Protein AF-0000000086528517 (afdb_homodimer)

InterPro domains:
  IPR001451 Hexapeptide repeat [PF00132] (130-163)
  IPR011004 Trimeric LpxA-like superfamily [SSF51161] (43-182)
  IPR018357 Hexapeptide transferase, conserved site [PS00101] (138-166)
  IPR051159 Hexapeptide-repeat containing acetyltransferases [PTHR23416] (17-184)

Secondary structure (DSSP, 8-state):
----TT-EEEETTSHHHHHHHHHHHHHHHHHHHHTT--GGGHHHHHHHHHHHHTSPPPTT-EE-S-EEES-STTEEE-SS-EE-TTEEEE-TT-EEE-TT-EE-TT-EEE-EE--SSGGGTTTEEEE--EEE-TT-EE-TT-EEETT-EEPTT-EEPTT-EE-S-B-SSEEEEETTEEEEEE---/----TT-EEEETTSHHHHHHHHHHHHHHHHHHHHTT--GGGHHHHHHHHHHHHTSPPPTT-EE-S-EEES-STTEEE-SS-EE-TTEEEE-TT-EEE-TT-EE-TT-EEE-EE--SSGGGTTTEEEE--EEE-TT-EEPTT-EEETTEEEPTT-EEPTT-EE-S-B-TTEEEEETTEEEEEE---

Foldseek 3Di:
DPPPVLKDKFFPPDPSVVVLQVQQVVLQVLLVVLQVDAPVCFVVNQVSLCVQLVHHAAPLEGEGENEAESGHVLEAEEHNEYYYYQEYEYAPSHEYAYAQEYEEEQEYEEFKAADPPPVGRRGIIMGAYEAEYHQEYEEANEYEYHPEYEEHNEYEYHNEYDDYYHYPQFYWGDVPIDTPGGRDD/DPPPVLKDKFFPPDPSVVVLQVQQVVLQVLLVVLQVDAQVCFVVNQVSLCVQLVHHAAPLEGEGENEAESGHVLEAEEHNEYYYYDEYEYAPSHEYAYAQEYEEEQEYEEFKAADPDPVGRRGIIMGAYEAEYHNEYEAANEYEYHPEYEEHNEYEYHNEYDDYYHYHQFYWGDVPIDTPGGNDD

Organism: NCBI:txid488447

Solvent-accessible surface area (backbone atoms only — not comparable to full-atom values): 17453 Å² total; per-residue (Å²): 124,83,79,60,89,63,58,45,77,38,47,58,95,37,73,64,34,51,50,48,51,52,40,26,55,53,20,40,54,50,31,54,57,44,46,73,50,56,75,87,37,53,68,59,44,43,52,51,48,13,62,43,31,69,45,86,62,46,89,58,45,45,69,35,59,42,52,43,41,52,32,27,67,40,47,45,75,40,46,40,28,39,38,34,33,51,24,36,42,34,24,82,28,25,29,40,39,26,36,48,21,39,35,32,36,46,23,35,43,38,10,58,48,53,48,84,50,78,93,43,32,78,50,31,41,38,16,17,29,29,39,38,32,39,40,20,37,38,27,40,44,16,36,39,39,41,66,20,42,40,25,40,36,12,34,38,33,58,55,12,30,38,80,56,66,39,65,56,29,25,34,29,36,21,72,69,43,39,83,74,47,76,44,70,128,123,82,81,57,89,62,58,45,78,38,46,60,95,37,72,64,36,52,50,48,52,52,38,25,48,53,21,39,54,49,32,54,57,46,46,73,50,56,81,89,36,52,69,58,44,44,52,50,49,12,61,43,32,68,42,85,62,47,89,58,43,45,68,35,60,42,52,44,41,53,33,26,67,40,46,44,75,40,47,42,27,39,40,36,34,50,24,36,41,33,23,83,27,27,30,39,38,26,38,49,21,39,37,34,36,44,24,35,41,38,11,56,50,54,48,74,43,61,94,42,32,79,52,32,42,36,17,17,32,29,38,37,31,39,41,20,38,38,27,41,44,16,36,38,39,41,66,20,40,39,23,42,54,13,33,40,32,60,56,12,27,39,82,56,66,38,64,56,30,25,35,30,36,43,50,66,42,39,83,75,46,76,64,69,129

Nearest PDB structures (foldseek):
  4dcl-assembly1_A  TM=9.601E-01  e=5.707E-15  Staphylococcus aureus
  5u2k-assembly1_A  TM=9.636E-01  e=1.277E-14  Staphylococcus aureus subsp. aureus COL
  4egg-assembly1_A  TM=9.471E-01  e=1.277E-14  Staphylococcus aureus subsp. aureus COL
  3hjj-assembly1_A  TM=9.504E-01  e=3.207E-13  Bacillus anthracis
  3jqy-assembly1_A  TM=7.741E-01  e=7.852E-08  Escherichia coli

pLDDT: mean 95.87, std 8.51, range [33.41, 98.94]

Structure (mmCIF, N/CA/C/O backbone):
data_AF-0000000086528517-model_v1
#
loop_
_entity.id
_entity.type
_entity.pdbx_description
1 polymer 'Nodulation protein L'
#
loop_
_atom_site.group_PDB
_atom_site.id
_atom_site.type_symbol
_atom_site.label_atom_id
_atom_site.label_alt_id
_atom_site.label_comp_id
_atom_site.label_asym_id
_atom_site.label_entity_id
_atom_site.label_seq_id
_atom_site.pdbx_PDB_ins_code
_atom_site.Cartn_x
_atom_site.Cartn_y
_atom_site.Cartn_z
_atom_site.occupancy
_atom_site.B_iso_or_equiv
_atom_site.auth_seq_id
_atom_site.auth_comp_id
_atom_site.auth_asym_id
_atom_site.auth_atom_id
_atom_site.pdbx_PDB_model_num
ATOM 1 N N . MET A 1 1 ? -18.953 25.812 10.695 1 34.75 1 MET A N 1
ATOM 2 C CA . MET A 1 1 ? -17.859 24.844 10.594 1 34.75 1 MET A CA 1
ATOM 3 C C . MET A 1 1 ? -17.047 24.797 11.883 1 34.75 1 MET A C 1
ATOM 5 O O . MET A 1 1 ? -16.562 25.828 12.359 1 34.75 1 MET A O 1
ATOM 9 N N . ALA A 1 2 ? -17.406 24.016 12.828 1 40.75 2 ALA A N 1
ATOM 10 C CA . ALA A 1 2 ? -16.891 24.172 14.188 1 40.75 2 ALA A CA 1
ATOM 11 C C . ALA A 1 2 ? -15.375 24.406 14.172 1 40.75 2 ALA A C 1
ATOM 13 O O . ALA A 1 2 ? -14.664 23.844 13.336 1 40.75 2 ALA A O 1
ATOM 14 N N . ASN A 1 3 ? -14.766 25.562 14.445 1 42.16 3 ASN A N 1
ATOM 15 C CA . ASN A 1 3 ? -13.391 26.047 14.57 1 42.16 3 ASN A CA 1
ATOM 16 C C . ASN A 1 3 ? -12.477 24.984 15.164 1 42.16 3 ASN A C 1
ATOM 18 O O . ASN A 1 3 ? -12.414 24.828 16.391 1 42.16 3 ASN A O 1
ATOM 22 N N . ASP A 1 4 ? -12.469 23.797 14.523 1 58.28 4 ASP A N 1
ATOM 23 C CA . ASP A 1 4 ? -11.523 22.812 15.055 1 58.28 4 ASP A CA 1
ATOM 24 C C . ASP A 1 4 ? -10.125 23.406 15.18 1 58.28 4 ASP A C 1
ATOM 26 O O . ASP A 1 4 ? -9.539 23.859 14.188 1 58.28 4 ASP A O 1
ATOM 30 N N . ASP A 1 5 ? -9.727 24.078 16.25 1 70.19 5 ASP A N 1
ATOM 31 C CA . ASP A 1 5 ? -8.492 24.766 16.625 1 70.19 5 ASP A CA 1
ATOM 32 C C . ASP A 1 5 ? -7.273 24.094 16 1 70.19 5 ASP A C 1
ATOM 34 O O . ASP A 1 5 ? -6.188 24.688 15.984 1 70.19 5 ASP A O 1
ATOM 38 N N . ARG A 1 6 ? -7.434 22.969 15.273 1 79.56 6 ARG A N 1
ATOM 39 C CA . ARG A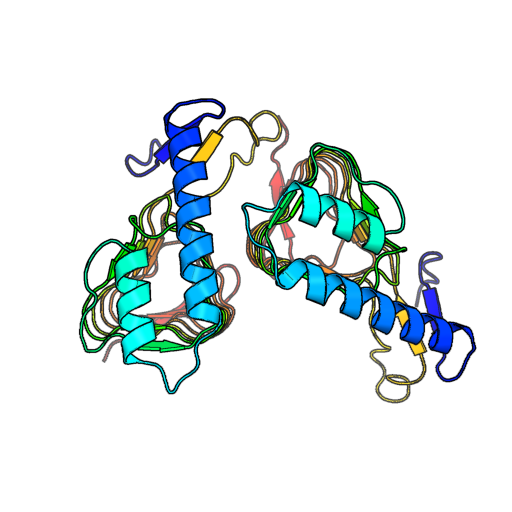 1 6 ? -6.27 22.25 14.758 1 79.56 6 ARG A CA 1
ATOM 40 C C . ARG A 1 6 ? -6.102 22.469 13.258 1 79.56 6 ARG A C 1
ATOM 42 O O . ARG A 1 6 ? -5.172 21.938 12.648 1 79.56 6 ARG A O 1
ATOM 49 N N . THR A 1 7 ? -6.855 23.344 12.734 1 90.69 7 THR A N 1
ATOM 50 C CA . THR A 1 7 ? -6.84 23.516 11.281 1 90.69 7 THR A CA 1
ATOM 51 C C . THR A 1 7 ? -5.883 24.641 10.883 1 90.69 7 THR A C 1
ATOM 53 O O . THR A 1 7 ? -5.93 25.734 11.453 1 90.69 7 THR A O 1
ATOM 56 N N . THR A 1 8 ? -5 24.328 9.992 1 93.38 8 THR A N 1
ATOM 57 C CA . THR A 1 8 ? -4.137 25.328 9.359 1 93.38 8 THR A CA 1
ATOM 58 C C . THR A 1 8 ? -4.758 25.828 8.055 1 93.38 8 THR A C 1
ATOM 60 O O . THR A 1 8 ? -5.234 25.031 7.246 1 93.38 8 THR A O 1
ATOM 63 N N . ILE A 1 9 ? -4.789 27.094 7.91 1 95.31 9 ILE A N 1
ATOM 64 C CA . ILE A 1 9 ? -5.301 27.719 6.695 1 95.31 9 ILE A CA 1
ATOM 65 C C . ILE A 1 9 ? -4.188 28.516 6.016 1 95.31 9 ILE A C 1
ATOM 67 O O . ILE A 1 9 ? -3.572 29.391 6.637 1 95.31 9 ILE A O 1
ATOM 71 N N . ILE A 1 10 ? -3.986 28.219 4.707 1 97 10 ILE A N 1
ATOM 72 C CA . ILE A 1 10 ? -2.953 28.906 3.943 1 97 10 ILE A CA 1
ATOM 73 C C . ILE A 1 10 ? -3.576 29.578 2.721 1 97 10 ILE A C 1
ATOM 75 O O . ILE A 1 10 ? -3.785 28.922 1.691 1 97 10 ILE A O 1
ATOM 79 N N . PRO A 1 11 ? -3.771 30.891 2.875 1 96.31 11 PRO A N 1
ATOM 80 C CA . PRO A 1 11 ? -4.352 31.594 1.728 1 96.31 11 PRO A CA 1
ATOM 81 C C . PRO A 1 11 ? -3.395 31.672 0.541 1 96.31 11 PRO A C 1
ATOM 83 O O . PRO A 1 11 ? -2.176 31.719 0.727 1 96.31 11 PRO A O 1
ATOM 86 N N . ARG A 1 12 ? -3.986 31.703 -0.622 1 95.06 12 ARG A N 1
ATOM 87 C CA . ARG A 1 12 ? -3.174 31.828 -1.828 1 95.06 12 ARG A CA 1
ATOM 88 C C . ARG A 1 12 ? -2.482 33.188 -1.892 1 95.06 12 ARG A C 1
ATOM 90 O O . ARG A 1 12 ? -3.004 34.156 -1.377 1 95.06 12 ARG A O 1
ATOM 97 N N . ARG A 1 13 ? -1.331 33.219 -2.523 1 95.81 13 ARG A N 1
ATOM 98 C CA . ARG A 1 13 ? -0.585 34.438 -2.797 1 95.81 13 ARG A CA 1
ATOM 99 C C . ARG A 1 13 ? -0.175 35.125 -1.5 1 95.81 13 ARG A C 1
ATOM 101 O O . ARG A 1 13 ? -0.354 36.344 -1.352 1 95.81 13 ARG A O 1
ATOM 108 N N . THR A 1 14 ? 0.209 34.438 -0.476 1 96.94 14 THR A N 1
ATOM 109 C CA . THR A 1 14 ? 0.767 34.906 0.786 1 96.94 14 THR A CA 1
ATOM 110 C C . THR A 1 14 ? 2.184 34.375 0.984 1 96.94 14 THR A C 1
ATOM 112 O O . THR A 1 14 ? 2.623 33.469 0.26 1 96.94 14 THR A O 1
ATOM 115 N N . PRO A 1 15 ? 2.879 35 1.835 1 96.88 15 PRO A N 1
ATOM 116 C CA . PRO A 1 15 ? 4.188 34.406 2.174 1 96.88 15 PRO A CA 1
ATOM 117 C C . PRO A 1 15 ? 4.098 32.969 2.646 1 96.88 15 PRO A C 1
ATOM 119 O O . PRO A 1 15 ? 4.996 32.156 2.371 1 96.88 15 PRO A O 1
ATOM 122 N N . GLU A 1 16 ? 3.057 32.625 3.322 1 95.81 16 GLU A N 1
ATOM 123 C CA . GLU A 1 16 ? 2.867 31.266 3.793 1 95.81 16 GLU A CA 1
ATOM 124 C C . GLU A 1 16 ? 2.701 30.297 2.623 1 95.81 16 GLU A C 1
ATOM 126 O O . GLU A 1 16 ? 3.219 29.172 2.656 1 95.81 16 GLU A O 1
ATOM 131 N N . SER A 1 17 ? 1.923 30.703 1.645 1 96.69 17 SER A N 1
ATOM 132 C CA . SER A 1 17 ? 1.754 29.844 0.473 1 96.69 17 SER A CA 1
ATOM 133 C C . SER A 1 17 ? 3.057 29.719 -0.309 1 96.69 17 SER A C 1
ATOM 135 O O . SER A 1 17 ? 3.34 28.656 -0.883 1 96.69 17 SER A O 1
ATOM 137 N N . ALA A 1 18 ? 3.787 30.781 -0.358 1 97.44 18 ALA A N 1
ATOM 138 C CA . ALA A 1 18 ? 5.098 30.719 -0.998 1 97.44 18 ALA A CA 1
ATOM 139 C C . ALA A 1 18 ? 6.023 29.75 -0.26 1 97.44 18 ALA A C 1
ATOM 141 O O . ALA A 1 18 ? 6.773 29 -0.887 1 97.44 18 ALA A O 1
ATOM 142 N N . ALA A 1 19 ? 5.973 29.844 1.031 1 97.19 19 ALA A N 1
ATOM 143 C CA . ALA A 1 19 ? 6.77 28.938 1.852 1 97.19 19 ALA A CA 1
ATOM 144 C C . ALA A 1 19 ? 6.355 27.484 1.62 1 97.19 19 ALA A C 1
ATOM 146 O O . ALA A 1 19 ? 7.203 26.594 1.602 1 97.19 19 ALA A O 1
ATOM 147 N N . MET A 1 20 ? 5.113 27.234 1.467 1 96.56 20 MET A N 1
ATOM 148 C CA . MET A 1 20 ? 4.594 25.906 1.174 1 96.56 20 MET A CA 1
ATOM 149 C C . MET A 1 20 ? 5.156 25.375 -0.141 1 96.56 20 MET A C 1
ATOM 151 O O . MET A 1 20 ? 5.59 24.219 -0.22 1 96.56 20 MET A O 1
ATOM 155 N N . VAL A 1 21 ? 5.145 26.172 -1.145 1 97 21 VAL A N 1
ATOM 156 C CA . VAL A 1 21 ? 5.645 25.766 -2.455 1 97 21 VAL A CA 1
ATOM 157 C C . VAL A 1 21 ? 7.133 25.453 -2.367 1 97 21 VAL A C 1
ATOM 159 O O . VAL A 1 21 ? 7.602 24.484 -2.955 1 97 21 VAL A O 1
ATOM 162 N N . ALA A 1 22 ? 7.828 26.297 -1.641 1 97.88 22 ALA A N 1
ATOM 163 C CA . ALA A 1 22 ? 9.258 26.062 -1.449 1 97.88 22 ALA A CA 1
ATOM 164 C C . ALA A 1 22 ? 9.508 24.719 -0.767 1 97.88 22 ALA A C 1
ATOM 166 O O . ALA A 1 22 ? 10.438 24 -1.126 1 97.88 22 ALA A O 1
ATOM 167 N N . GLU A 1 23 ? 8.695 24.406 0.206 1 97.62 23 GLU A N 1
ATOM 168 C CA . GLU A 1 23 ? 8.82 23.141 0.917 1 97.62 23 GLU A CA 1
ATOM 169 C C . GLU A 1 23 ? 8.508 21.953 -0 1 97.62 23 GLU A C 1
ATOM 171 O O . GLU A 1 23 ? 9.164 20.922 0.078 1 97.62 23 GLU A O 1
ATOM 176 N N . VAL A 1 24 ? 7.523 22.062 -0.871 1 97.56 24 VAL A N 1
ATOM 177 C CA . VAL A 1 24 ? 7.18 21.016 -1.832 1 97.56 24 VAL A CA 1
ATOM 178 C C . VAL A 1 24 ? 8.375 20.734 -2.748 1 97.56 24 VAL A C 1
ATOM 180 O O . VAL A 1 24 ? 8.742 19.578 -2.973 1 97.56 24 VAL A O 1
ATOM 183 N N . LYS A 1 25 ? 8.969 21.812 -3.258 1 98.06 25 LYS A N 1
ATOM 184 C CA . LYS A 1 25 ? 10.141 21.672 -4.125 1 98.06 25 LYS A CA 1
ATOM 185 C C . LYS A 1 25 ? 11.273 20.953 -3.41 1 98.06 25 LYS A C 1
ATOM 187 O O . LYS A 1 25 ? 11.883 20.047 -3.977 1 98.06 25 LYS A O 1
ATOM 192 N N . ARG A 1 26 ? 11.5 21.359 -2.199 1 98.19 26 ARG A N 1
ATOM 193 C CA . ARG A 1 26 ? 12.547 20.734 -1.393 1 98.19 26 ARG A CA 1
ATOM 194 C C . ARG A 1 26 ? 12.266 19.25 -1.185 1 98.19 26 ARG A C 1
ATOM 196 O O . ARG A 1 26 ? 13.141 18.406 -1.393 1 98.19 26 ARG A O 1
ATOM 203 N N . ALA A 1 27 ? 11.102 18.922 -0.805 1 98.38 27 ALA A N 1
ATOM 204 C CA . ALA A 1 27 ? 10.719 17.562 -0.479 1 98.38 27 ALA A CA 1
ATOM 205 C C . ALA A 1 27 ? 10.773 16.656 -1.713 1 98.38 27 ALA A C 1
ATOM 207 O O . ALA A 1 27 ? 11.266 15.531 -1.646 1 98.38 27 ALA A O 1
ATOM 208 N N . MET A 1 28 ? 10.289 17.172 -2.779 1 97.56 28 MET A N 1
ATOM 209 C CA . MET A 1 28 ? 10.258 16.359 -4 1 97.56 28 MET A CA 1
ATOM 210 C C . MET A 1 28 ? 11.672 16.078 -4.5 1 97.56 28 MET A C 1
ATOM 212 O O . MET A 1 28 ? 11.93 15.023 -5.07 1 97.56 28 MET A O 1
ATOM 216 N N . SER A 1 29 ? 12.547 17.016 -4.305 1 98.38 29 SER A N 1
ATOM 217 C CA . SER A 1 29 ? 13.945 16.797 -4.668 1 98.38 29 SER A CA 1
ATOM 218 C C . SER A 1 29 ? 14.562 15.68 -3.836 1 98.38 29 SER A C 1
ATOM 220 O O . SER A 1 29 ? 15.258 14.812 -4.367 1 98.38 29 SER A O 1
ATOM 222 N N . ILE A 1 30 ? 14.297 15.664 -2.588 1 98.56 30 ILE A N 1
ATOM 223 C CA . ILE A 1 30 ? 14.852 14.656 -1.692 1 98.56 30 ILE A CA 1
ATOM 224 C C . ILE A 1 30 ? 14.188 13.305 -1.964 1 98.56 30 ILE A C 1
ATOM 226 O O . ILE A 1 30 ? 14.859 12.273 -2.01 1 98.56 30 ILE A O 1
ATOM 230 N N . ALA A 1 31 ? 12.836 13.297 -2.17 1 98.19 31 ALA A N 1
ATOM 231 C CA . ALA A 1 31 ? 12.125 12.062 -2.473 1 98.19 31 ALA A CA 1
ATOM 232 C C . ALA A 1 31 ? 12.656 11.422 -3.754 1 98.19 31 ALA A C 1
ATOM 234 O O . ALA A 1 31 ? 12.75 10.195 -3.85 1 98.19 31 ALA A O 1
ATOM 235 N N . ALA A 1 32 ? 12.992 12.227 -4.727 1 97.31 32 ALA A N 1
ATOM 236 C CA . ALA A 1 32 ? 13.547 11.711 -5.973 1 97.31 32 ALA A CA 1
ATOM 237 C C . ALA A 1 32 ? 14.867 10.984 -5.727 1 97.31 32 ALA A C 1
ATOM 239 O O . ALA A 1 32 ? 15.148 9.969 -6.371 1 97.31 32 ALA A O 1
ATOM 240 N N . ARG A 1 33 ? 15.664 11.477 -4.863 1 97.94 33 ARG A N 1
ATOM 241 C CA . ARG A 1 33 ? 16.922 10.82 -4.504 1 97.94 33 ARG A CA 1
ATOM 242 C C . ARG A 1 33 ? 16.656 9.5 -3.779 1 97.94 33 ARG A C 1
ATOM 244 O O . ARG A 1 33 ? 17.328 8.5 -4.047 1 97.94 33 ARG A O 1
ATOM 251 N N . ILE A 1 34 ? 15.703 9.5 -2.918 1 97.56 34 ILE A N 1
ATOM 252 C CA . ILE A 1 34 ? 15.32 8.281 -2.207 1 97.56 34 ILE A CA 1
ATOM 253 C C . ILE A 1 34 ? 14.883 7.215 -3.207 1 97.56 34 ILE A C 1
ATOM 255 O O . ILE A 1 34 ? 15.273 6.047 -3.09 1 97.56 34 ILE A O 1
ATOM 259 N N . ASN A 1 35 ? 14.18 7.641 -4.188 1 95.38 35 ASN A N 1
ATOM 260 C CA . ASN A 1 35 ? 13.531 6.719 -5.113 1 95.38 35 ASN A CA 1
ATOM 261 C C . ASN A 1 35 ? 14.523 6.145 -6.117 1 95.38 35 ASN A C 1
ATOM 263 O O . ASN A 1 35 ? 14.172 5.266 -6.91 1 95.38 35 ASN A O 1
ATOM 267 N N . ARG A 1 36 ? 15.742 6.547 -6.086 1 93.31 36 ARG A N 1
ATOM 268 C CA . ARG A 1 36 ? 16.797 5.957 -6.902 1 93.31 36 ARG A CA 1
ATOM 269 C C . ARG A 1 36 ? 17.5 4.824 -6.16 1 93.31 36 ARG A C 1
ATOM 271 O O . ARG A 1 36 ? 18.297 4.098 -6.742 1 93.31 36 ARG A O 1
ATOM 278 N N . LEU A 1 37 ? 17.188 4.719 -4.898 1 92.81 37 LEU A N 1
ATOM 279 C CA . LEU A 1 37 ? 17.844 3.723 -4.051 1 92.81 37 LEU A CA 1
ATOM 280 C C . LEU A 1 37 ? 17.016 2.447 -3.977 1 92.81 37 LEU A C 1
ATOM 282 O O . LEU A 1 37 ? 15.891 2.4 -4.488 1 92.81 37 LEU A O 1
ATOM 286 N N . THR A 1 38 ? 17.672 1.366 -3.467 1 86.62 38 THR A N 1
ATOM 287 C CA . THR A 1 38 ? 17.031 0.062 -3.355 1 86.62 38 THR A CA 1
ATOM 288 C C . THR A 1 38 ? 17.047 -0.425 -1.91 1 86.62 38 THR A C 1
ATOM 290 O O . THR A 1 38 ? 17.531 0.27 -1.02 1 86.62 38 THR A O 1
ATOM 293 N N . PHE A 1 39 ? 16.438 -1.642 -1.756 1 87.06 39 PHE A N 1
ATOM 294 C CA . PHE A 1 39 ? 16.359 -2.275 -0.446 1 87.06 39 PHE A CA 1
ATOM 295 C C . PHE A 1 39 ? 17.75 -2.438 0.166 1 87.06 39 PHE A C 1
ATOM 297 O O . PHE A 1 39 ? 17.906 -2.381 1.387 1 87.06 39 PHE A O 1
ATOM 304 N N . ASP A 1 40 ? 18.797 -2.463 -0.564 1 88.69 40 ASP A N 1
ATOM 305 C CA . ASP A 1 40 ? 20.156 -2.688 -0.104 1 88.69 40 ASP A CA 1
ATOM 306 C C . ASP A 1 40 ? 20.797 -1.39 0.4 1 88.69 40 ASP A C 1
ATOM 308 O O . ASP A 1 40 ? 21.875 -1.407 0.985 1 88.69 40 ASP A O 1
ATOM 312 N N . ASP A 1 41 ? 20.109 -0.334 0.267 1 93.75 41 ASP A N 1
ATOM 313 C CA . ASP A 1 41 ? 20.641 0.977 0.619 1 93.75 41 ASP A CA 1
ATOM 314 C C . ASP A 1 41 ? 19.953 1.536 1.861 1 93.75 41 ASP A C 1
ATOM 316 O O . ASP A 1 41 ? 19.703 2.74 1.95 1 93.75 41 ASP A O 1
ATOM 320 N N . ALA A 1 42 ? 19.656 0.683 2.801 1 93.88 42 ALA A N 1
ATOM 321 C CA . ALA A 1 42 ? 18.844 1.042 3.957 1 93.88 42 ALA A CA 1
ATOM 322 C C . ALA A 1 42 ? 19.453 2.215 4.719 1 93.88 42 ALA A C 1
ATOM 324 O O . ALA A 1 42 ? 18.734 3.115 5.16 1 93.88 42 ALA A O 1
ATOM 325 N N . ALA A 1 43 ? 20.734 2.26 4.93 1 96.19 43 ALA A N 1
ATOM 326 C CA . ALA A 1 43 ? 21.391 3.33 5.68 1 96.19 43 ALA A CA 1
ATOM 327 C C . ALA A 1 43 ? 21.25 4.668 4.961 1 96.19 43 ALA A C 1
ATOM 329 O O . ALA A 1 43 ? 20.984 5.695 5.59 1 96.19 43 ALA A O 1
ATOM 330 N N . GLU A 1 44 ? 21.453 4.594 3.684 1 97.38 44 GLU A N 1
ATOM 331 C CA . GLU A 1 44 ? 21.328 5.816 2.896 1 97.38 44 GLU A CA 1
ATOM 332 C C . GLU A 1 44 ? 19.891 6.297 2.855 1 97.38 44 GLU A C 1
ATOM 334 O O . GLU A 1 44 ? 19.625 7.5 2.918 1 97.38 44 GLU A O 1
ATOM 339 N N . VAL A 1 45 ? 18.938 5.383 2.727 1 97.25 45 VAL A N 1
ATOM 340 C CA . VAL A 1 45 ? 17.531 5.73 2.771 1 97.25 45 VAL A CA 1
ATOM 341 C C . VAL A 1 45 ? 17.203 6.43 4.09 1 97.25 45 VAL A C 1
ATOM 343 O O . VAL A 1 45 ? 16.531 7.461 4.105 1 97.25 45 VAL A O 1
ATOM 346 N N . ARG A 1 46 ? 17.703 5.934 5.176 1 97.5 46 ARG A N 1
ATOM 347 C CA . ARG A 1 46 ? 17.469 6.52 6.488 1 97.5 46 ARG A CA 1
ATOM 348 C C . ARG A 1 46 ? 18.031 7.93 6.574 1 97.5 46 ARG A C 1
ATOM 350 O O . ARG A 1 46 ? 17.391 8.836 7.102 1 97.5 46 ARG A O 1
ATOM 357 N N . THR A 1 47 ? 19.234 8.094 6.043 1 97.94 47 THR A N 1
ATOM 358 C CA . THR A 1 47 ? 19.891 9.398 6.043 1 97.94 47 THR A CA 1
ATOM 359 C C . THR A 1 47 ? 19.062 10.422 5.258 1 97.94 47 THR A C 1
ATOM 361 O O . THR A 1 47 ? 18.797 11.523 5.746 1 97.94 47 THR A O 1
ATOM 364 N N . LEU A 1 48 ? 18.641 10.031 4.102 1 98.38 48 LEU A N 1
ATOM 365 C CA . LEU A 1 48 ? 17.875 10.938 3.248 1 98.38 48 LEU A CA 1
ATOM 366 C C . LEU A 1 48 ? 16.5 11.234 3.855 1 98.38 48 LEU A C 1
ATOM 368 O O . LEU A 1 48 ? 16 12.352 3.742 1 98.38 48 LEU A O 1
ATOM 372 N N . PHE A 1 49 ? 15.922 10.25 4.43 1 98.56 49 PHE A N 1
ATOM 373 C CA . PHE A 1 49 ? 14.641 10.492 5.074 1 98.56 49 PHE A CA 1
ATOM 374 C C . PHE A 1 49 ? 14.789 11.461 6.238 1 98.56 49 PHE A C 1
ATOM 376 O O . PHE A 1 49 ? 13.922 12.305 6.473 1 98.56 49 PHE A O 1
ATOM 383 N N . GLY A 1 50 ? 15.836 11.312 7.023 1 98.5 50 GLY A N 1
ATOM 384 C CA . GLY A 1 50 ? 16.156 12.305 8.047 1 98.5 50 GLY A CA 1
ATOM 385 C C . GLY A 1 50 ? 16.281 13.711 7.496 1 98.5 50 GLY A C 1
ATOM 386 O O . GLY A 1 50 ? 15.797 14.664 8.102 1 98.5 50 GLY A O 1
ATOM 387 N N . GLU A 1 51 ? 17.016 13.828 6.391 1 98.44 51 GLU A N 1
ATOM 388 C CA . GLU A 1 51 ? 17.094 15.117 5.715 1 98.44 51 GLU A CA 1
ATOM 389 C C . GLU A 1 51 ? 15.711 15.633 5.34 1 98.44 51 GLU A C 1
ATOM 391 O O . GLU A 1 51 ? 15.422 16.828 5.5 1 98.44 51 GLU A O 1
ATOM 396 N N . LEU A 1 52 ? 14.859 14.75 4.891 1 98.56 52 LEU A N 1
ATOM 397 C CA . LEU A 1 52 ? 13.508 15.109 4.469 1 98.56 52 LEU A CA 1
ATOM 398 C C . LEU A 1 52 ? 12.711 15.695 5.629 1 98.56 52 LEU A C 1
ATOM 400 O O . LEU A 1 52 ? 12.062 16.734 5.48 1 98.56 52 LEU A O 1
ATOM 404 N N . ILE A 1 53 ? 12.859 15.055 6.785 1 98.12 53 ILE A N 1
ATOM 405 C CA . ILE A 1 53 ? 11.992 15.492 7.875 1 98.12 53 ILE A CA 1
ATOM 406 C C . ILE A 1 53 ? 12.734 16.5 8.742 1 98.12 53 ILE A C 1
ATOM 408 O O . ILE A 1 53 ? 12.18 17.031 9.711 1 98.12 53 ILE A O 1
ATOM 412 N N . GLY A 1 54 ? 14.023 16.75 8.5 1 97.25 54 GLY A N 1
ATOM 413 C CA . GLY A 1 54 ? 14.781 17.797 9.141 1 97.25 54 GLY A CA 1
ATOM 414 C C . GLY A 1 54 ? 15.406 17.359 10.461 1 97.25 54 GLY A C 1
ATOM 415 O O . GLY A 1 54 ? 15.789 18.203 11.281 1 97.25 54 GLY A O 1
ATOM 416 N N . MET A 1 55 ? 15.406 16.094 10.734 1 96.12 55 MET A N 1
ATOM 417 C CA . MET A 1 55 ? 16.031 15.555 11.938 1 96.12 55 MET A CA 1
ATOM 418 C C . MET A 1 55 ? 16.422 14.094 11.727 1 96.12 55 MET A C 1
ATOM 420 O O . MET A 1 55 ? 15.852 13.406 10.891 1 96.12 55 MET A O 1
ATOM 424 N N . PRO A 1 56 ? 17.375 13.625 12.539 1 94 56 PRO A N 1
ATOM 425 C CA . PRO A 1 56 ? 17.734 12.211 12.422 1 94 56 PRO A CA 1
ATOM 426 C C . PRO A 1 56 ? 16.578 11.273 12.781 1 94 56 PRO A C 1
ATOM 428 O O . PRO A 1 56 ? 15.766 11.602 13.656 1 94 56 PRO A O 1
ATOM 431 N N . VAL A 1 57 ? 16.547 10.172 12.07 1 95.19 57 VAL A N 1
ATOM 432 C CA . VAL A 1 57 ? 15.531 9.164 12.359 1 95.19 57 VAL A CA 1
ATOM 433 C C . VAL A 1 57 ? 16.172 8.016 13.141 1 95.19 57 VAL A C 1
ATOM 435 O O . VAL A 1 57 ? 17.375 7.816 13.094 1 95.19 57 VAL A O 1
ATOM 438 N N . ASP A 1 58 ? 15.336 7.328 13.883 1 95.75 58 ASP A N 1
ATOM 439 C CA . ASP A 1 58 ? 15.742 6.195 14.703 1 95.75 58 ASP A CA 1
ATOM 440 C C . ASP A 1 58 ? 16.453 5.133 13.867 1 95.75 58 ASP A C 1
ATOM 442 O O . ASP A 1 58 ? 16.125 4.938 12.695 1 95.75 58 ASP A O 1
ATOM 446 N N . ASP A 1 59 ? 17.391 4.344 14.484 1 95.62 59 ASP A N 1
ATOM 447 C CA . ASP A 1 59 ? 18.141 3.305 13.789 1 95.62 59 ASP A CA 1
ATOM 448 C C . ASP A 1 59 ? 17.234 2.17 13.336 1 95.62 59 ASP A C 1
ATOM 450 O O . ASP A 1 59 ? 17.547 1.457 12.383 1 95.62 59 ASP A O 1
ATOM 454 N N . GLY A 1 60 ? 16.109 2.051 14.086 1 96.25 60 GLY A N 1
ATOM 455 C CA . GLY A 1 60 ? 15.172 0.996 13.742 1 96.25 60 GLY A CA 1
ATOM 456 C C . GLY A 1 60 ? 14.211 1.39 12.641 1 96.25 60 GLY A C 1
ATOM 457 O O . GLY A 1 60 ? 13.383 0.583 12.211 1 96.25 60 GLY A O 1
ATOM 458 N N . PHE A 1 61 ? 14.32 2.586 12.094 1 97.56 61 PHE A N 1
ATOM 459 C CA . PHE A 1 61 ? 13.484 3.057 10.992 1 97.56 61 PHE A CA 1
ATOM 460 C C . PHE A 1 61 ? 13.836 2.338 9.695 1 97.56 61 PHE A C 1
ATOM 462 O O . PHE A 1 61 ? 15.008 2.152 9.383 1 97.56 61 PHE A O 1
ATOM 469 N N . ALA A 1 62 ? 12.766 1.962 8.977 1 96.5 62 ALA A N 1
ATOM 470 C CA . ALA A 1 62 ? 12.961 1.359 7.656 1 96.5 62 ALA A CA 1
ATOM 471 C C . ALA A 1 62 ? 11.914 1.856 6.664 1 96.5 62 ALA A C 1
ATOM 473 O O . ALA A 1 62 ? 10.742 2.008 7.016 1 96.5 62 ALA A O 1
ATOM 474 N N . LEU A 1 63 ? 12.352 2.166 5.473 1 96.94 63 LEU A N 1
ATOM 475 C CA . LEU A 1 63 ? 11.516 2.549 4.344 1 96.94 63 LEU A CA 1
ATOM 476 C C . LEU A 1 63 ? 11.945 1.814 3.076 1 96.94 63 LEU A C 1
ATOM 478 O O . LEU A 1 63 ? 13.133 1.761 2.758 1 96.94 63 LEU A O 1
ATOM 482 N N . ILE A 1 64 ? 10.977 1.219 2.436 1 94.88 64 ILE A N 1
ATOM 483 C CA . ILE A 1 64 ? 11.242 0.637 1.125 1 94.88 64 ILE A CA 1
ATOM 484 C C . ILE A 1 64 ? 10.734 1.576 0.032 1 94.88 64 ILE A C 1
ATOM 486 O O . ILE A 1 64 ? 9.531 1.801 -0.093 1 94.88 64 ILE A O 1
ATOM 490 N N . PRO A 1 65 ? 11.672 2.074 -0.699 1 94.38 65 PRO A N 1
ATOM 491 C CA . PRO A 1 65 ? 11.227 2.936 -1.796 1 94.38 65 PRO A CA 1
ATOM 492 C C . PRO A 1 65 ? 10.406 2.184 -2.844 1 94.38 65 PRO A C 1
ATOM 494 O O . PRO A 1 65 ? 10.492 0.957 -2.936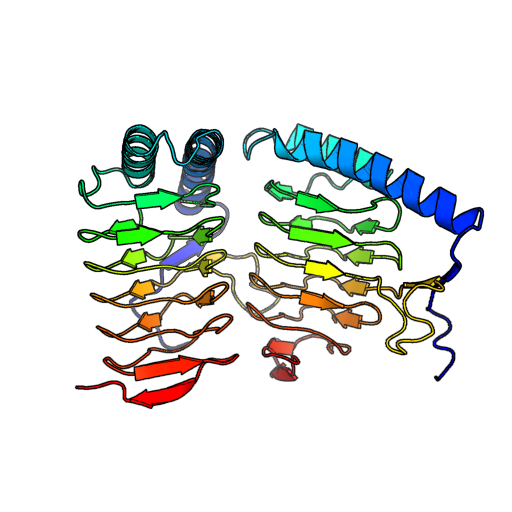 1 94.38 65 PRO A O 1
ATOM 497 N N . PRO A 1 66 ? 9.578 2.914 -3.748 1 94.88 66 PRO A N 1
ATOM 498 C CA . PRO A 1 66 ? 9.516 4.375 -3.838 1 94.88 66 PRO A CA 1
ATOM 499 C C . PRO A 1 66 ? 8.648 4.996 -2.746 1 94.88 66 PRO A C 1
ATOM 501 O O . PRO A 1 66 ? 7.91 4.285 -2.061 1 94.88 66 PRO A O 1
ATOM 504 N N . PHE A 1 67 ? 8.883 6.332 -2.461 1 97.69 67 PHE A N 1
ATOM 505 C CA . PHE A 1 67 ? 8.188 7.148 -1.47 1 97.69 67 PHE A CA 1
ATOM 506 C C . PHE A 1 67 ? 7.867 8.523 -2.033 1 97.69 67 PHE A C 1
ATOM 508 O O . PHE A 1 67 ? 8.695 9.141 -2.711 1 97.69 67 PHE A O 1
ATOM 515 N N . HIS A 1 68 ? 6.59 9 -1.731 1 98.38 68 HIS A N 1
ATOM 516 C CA . HIS A 1 68 ? 6.145 10.281 -2.256 1 98.38 68 HIS A CA 1
ATOM 517 C C . HIS A 1 68 ? 5.762 11.234 -1.127 1 98.38 68 HIS A C 1
ATOM 519 O O . HIS A 1 68 ? 5.102 10.836 -0.166 1 98.38 68 HIS A O 1
ATOM 525 N N . ALA A 1 69 ? 6.207 12.477 -1.303 1 97.81 69 ALA A N 1
ATOM 526 C CA . ALA A 1 69 ? 5.938 13.477 -0.278 1 97.81 69 ALA A CA 1
ATOM 527 C C . ALA A 1 69 ? 5.906 14.883 -0.88 1 97.81 69 ALA A C 1
ATOM 529 O O . ALA A 1 69 ? 6.617 15.164 -1.849 1 97.81 69 ALA A O 1
ATOM 530 N N . THR A 1 70 ? 5.09 15.773 -0.313 1 95.12 70 THR A N 1
ATOM 531 C CA . THR A 1 70 ? 5.094 17.188 -0.671 1 95.12 70 THR A CA 1
ATOM 532 C C . THR A 1 70 ? 5.625 18.031 0.48 1 95.12 70 THR A C 1
ATOM 534 O O . THR A 1 70 ? 5.484 19.25 0.474 1 95.12 70 THR A O 1
ATOM 537 N N . GLY A 1 71 ? 6.16 17.516 1.434 1 96.5 71 GLY A N 1
ATOM 538 C CA . GLY A 1 71 ? 6.785 18.094 2.615 1 96.5 71 GLY A CA 1
ATOM 539 C C . GLY A 1 71 ? 7.605 17.078 3.4 1 96.5 71 GLY A C 1
ATOM 540 O O . GLY A 1 71 ? 7.895 15.992 2.904 1 96.5 71 GLY A O 1
ATOM 541 N N . GLY A 1 72 ? 7.988 17.469 4.578 1 97.44 72 GLY A N 1
ATOM 542 C CA . GLY A 1 72 ? 8.75 16.594 5.461 1 97.44 72 GLY A CA 1
ATOM 543 C C . GLY A 1 72 ? 8.891 17.156 6.867 1 97.44 72 GLY A C 1
ATOM 544 O O . GLY A 1 72 ? 8.766 16.406 7.844 1 97.44 72 GLY A O 1
ATOM 545 N N . THR A 1 73 ? 9.023 18.359 6.953 1 96.44 73 THR A N 1
ATOM 546 C CA . THR A 1 73 ? 9.352 18.984 8.234 1 96.44 73 THR A CA 1
ATOM 547 C C . THR A 1 73 ? 8.148 18.938 9.172 1 96.44 73 THR A C 1
ATOM 549 O O . THR A 1 73 ? 8.289 19.156 10.375 1 96.44 73 THR A O 1
ATOM 552 N N . GLY A 1 74 ? 6.992 18.625 8.656 1 96.5 74 GLY A N 1
ATOM 553 C CA . GLY A 1 74 ? 5.805 18.469 9.484 1 96.5 74 GLY A CA 1
ATOM 554 C C . GLY A 1 74 ? 5.68 17.078 10.086 1 96.5 74 GLY A C 1
ATOM 555 O O . GLY A 1 74 ? 4.773 16.828 10.883 1 96.5 74 GLY A O 1
ATOM 556 N N . MET A 1 75 ? 6.555 16.219 9.789 1 98 75 MET A N 1
ATOM 557 C CA . MET A 1 75 ? 6.492 14.836 10.258 1 98 75 MET A CA 1
ATOM 558 C C . MET A 1 75 ? 7.281 14.656 11.555 1 98 75 MET A C 1
ATOM 560 O O . MET A 1 75 ? 8.367 15.219 11.703 1 98 75 MET A O 1
ATOM 564 N N . LYS A 1 76 ? 6.723 13.961 12.445 1 97.81 76 LYS A N 1
ATOM 565 C CA . LYS A 1 76 ? 7.379 13.461 13.656 1 97.81 76 LYS A CA 1
ATOM 566 C C . LYS A 1 76 ? 7.27 11.945 13.758 1 97.81 76 LYS A C 1
ATOM 568 O O . LYS A 1 76 ? 6.164 11.398 13.789 1 97.81 76 LYS A O 1
ATOM 573 N N . LEU A 1 77 ? 8.383 11.297 13.875 1 98 77 LEU A N 1
ATOM 574 C CA . LEU A 1 77 ? 8.406 9.836 13.875 1 98 77 LEU A CA 1
ATOM 575 C C . LEU A 1 77 ? 8.922 9.305 15.203 1 98 77 LEU A C 1
ATOM 577 O O . LEU A 1 77 ? 9.898 9.828 15.75 1 98 77 LEU A O 1
ATOM 581 N N . GLY A 1 78 ? 8.273 8.266 15.672 1 98.06 78 GLY A N 1
ATOM 582 C CA . GLY A 1 78 ? 8.781 7.52 16.812 1 98.06 78 GLY A CA 1
ATOM 583 C C . GLY A 1 78 ? 9.867 6.523 16.438 1 98.06 78 GLY A C 1
ATOM 584 O O . GLY A 1 78 ? 10.5 6.652 15.391 1 98.06 78 GLY A O 1
ATOM 585 N N . ARG A 1 79 ? 10.109 5.562 17.328 1 98.12 79 ARG A N 1
ATOM 586 C CA . ARG A 1 79 ? 11.141 4.543 17.156 1 98.12 79 ARG A CA 1
ATOM 587 C C . ARG A 1 79 ? 10.586 3.328 16.422 1 98.12 79 ARG A C 1
ATOM 589 O O . ARG A 1 79 ? 9.414 2.982 16.578 1 98.12 79 ARG A O 1
ATOM 596 N N . ASN A 1 80 ? 11.406 2.676 15.594 1 97.75 80 ASN A N 1
ATOM 597 C CA . ASN A 1 80 ? 11.117 1.391 14.969 1 97.75 80 ASN A CA 1
ATOM 598 C C . ASN A 1 80 ? 9.891 1.47 14.07 1 97.75 80 ASN A C 1
ATOM 600 O O . ASN A 1 80 ? 9.008 0.608 14.133 1 97.75 80 ASN A O 1
ATOM 604 N N . VAL A 1 81 ? 9.805 2.486 13.273 1 98.38 81 VAL A N 1
ATOM 605 C CA . VAL A 1 81 ? 8.727 2.676 12.305 1 98.38 81 VAL A CA 1
ATOM 606 C C . VAL A 1 81 ? 9.109 2.023 10.977 1 98.38 81 VAL A C 1
ATOM 608 O O . VAL A 1 81 ? 10.25 2.152 10.516 1 98.38 81 VAL A O 1
ATOM 611 N N . PHE A 1 82 ? 8.148 1.292 10.438 1 97.56 82 PHE A N 1
ATOM 612 C CA . PHE A 1 82 ? 8.344 0.679 9.133 1 97.56 82 PHE A CA 1
ATOM 613 C C . PHE A 1 82 ? 7.359 1.248 8.117 1 97.56 82 PHE A C 1
ATOM 615 O O . PHE A 1 82 ? 6.156 1.296 8.367 1 97.56 82 PHE A O 1
ATOM 622 N N . ILE A 1 83 ? 7.875 1.702 6.93 1 98.06 83 ILE A N 1
ATOM 623 C CA . ILE A 1 83 ? 7.074 2.188 5.809 1 98.06 83 ILE A CA 1
ATOM 624 C C . ILE A 1 83 ? 7.379 1.361 4.562 1 98.06 83 ILE A C 1
ATOM 626 O O . ILE A 1 83 ? 8.508 1.356 4.074 1 98.06 83 ILE A O 1
ATOM 630 N N . ASN A 1 84 ? 6.332 0.698 4.062 1 97.38 84 ASN A N 1
ATOM 631 C CA . ASN A 1 84 ? 6.488 -0.149 2.887 1 97.38 84 ASN A CA 1
ATOM 632 C C . ASN A 1 84 ? 6.445 0.667 1.598 1 97.38 84 ASN A C 1
ATOM 634 O O . ASN A 1 84 ? 6.473 1.898 1.638 1 97.38 84 ASN A O 1
ATOM 638 N N . GLN A 1 85 ? 6.422 0.077 0.472 1 95.94 85 GLN A N 1
ATOM 639 C CA . GLN A 1 85 ? 6.668 0.67 -0.838 1 95.94 85 GLN A CA 1
ATOM 640 C C . GLN A 1 85 ? 5.5 1.556 -1.269 1 95.94 85 GLN A C 1
ATOM 642 O O . GLN A 1 85 ? 4.344 1.266 -0.953 1 95.94 85 GLN A O 1
ATOM 647 N N . ASN A 1 86 ? 5.84 2.564 -2.023 1 97.38 86 ASN A N 1
ATOM 648 C CA . ASN A 1 86 ? 4.91 3.375 -2.807 1 97.38 86 ASN A CA 1
ATOM 649 C C . ASN A 1 86 ? 3.895 4.082 -1.917 1 97.38 86 ASN A C 1
ATOM 651 O O . ASN A 1 86 ? 2.717 4.18 -2.27 1 97.38 86 ASN A O 1
ATOM 655 N N . CYS A 1 87 ? 4.328 4.535 -0.786 1 98.5 87 CYS A N 1
ATOM 656 C CA . CYS A 1 87 ? 3.471 5.316 0.102 1 98.5 87 CYS A CA 1
ATOM 657 C C . CYS A 1 87 ? 3.543 6.801 -0.234 1 98.5 87 CYS A C 1
ATOM 659 O O . CYS A 1 87 ? 4.527 7.262 -0.812 1 98.5 87 CYS A O 1
ATOM 661 N N . THR A 1 88 ? 2.467 7.512 0.095 1 98.75 88 THR A N 1
ATOM 662 C CA . THR A 1 88 ? 2.344 8.953 -0.118 1 98.75 88 THR A CA 1
ATOM 663 C C . THR A 1 88 ? 2.01 9.664 1.189 1 98.75 88 THR A C 1
ATOM 665 O O . THR A 1 88 ? 0.958 9.422 1.785 1 98.75 88 THR A O 1
ATOM 668 N N . PHE A 1 89 ? 2.908 10.586 1.602 1 98.75 89 PHE A N 1
ATOM 669 C CA . PHE A 1 89 ? 2.695 11.352 2.824 1 98.75 89 PHE A CA 1
ATOM 670 C C . PHE A 1 89 ? 2.654 12.852 2.529 1 98.75 89 PHE A C 1
ATOM 672 O O . PHE A 1 89 ? 3.646 13.422 2.08 1 98.75 89 PHE A O 1
ATOM 679 N N . TYR A 1 90 ? 1.502 13.492 2.693 1 98.31 90 TYR A N 1
ATOM 680 C CA . TYR A 1 90 ? 1.345 14.938 2.68 1 98.31 90 TYR A CA 1
ATOM 681 C C . TYR A 1 90 ? 1.165 15.484 4.094 1 98.31 90 TYR A C 1
ATOM 683 O O . TYR A 1 90 ? 0.089 15.352 4.684 1 98.31 90 TYR A O 1
ATOM 691 N N . ASP A 1 91 ? 2.188 16.234 4.645 1 98.19 91 ASP A N 1
ATOM 692 C CA . ASP A 1 91 ? 2.27 16.469 6.082 1 98.19 91 ASP A CA 1
ATOM 693 C C . ASP A 1 91 ? 2.033 17.938 6.414 1 98.19 91 ASP A C 1
ATOM 695 O O . ASP A 1 91 ? 2.418 18.422 7.484 1 98.19 91 ASP A O 1
ATOM 699 N N . LEU A 1 92 ? 1.379 18.656 5.516 1 97.25 92 LEU A N 1
ATOM 700 C CA . LEU A 1 92 ? 1.203 20.094 5.703 1 97.25 92 LEU A CA 1
ATOM 701 C C . LEU A 1 92 ? 0.518 20.375 7.035 1 97.25 92 LEU A C 1
ATOM 703 O O . LEU A 1 92 ? 0.865 21.344 7.715 1 97.25 92 LEU A O 1
ATOM 707 N N . GLY A 1 93 ? -0.453 19.594 7.406 1 97.31 93 GLY A N 1
ATOM 708 C CA . GLY A 1 93 ? -1.2 19.797 8.641 1 97.31 93 GLY A CA 1
ATOM 709 C C . GLY A 1 93 ? -0.508 19.234 9.859 1 97.31 93 GLY A C 1
ATOM 710 O O . GLY A 1 93 ? -0.985 19.406 10.984 1 97.31 93 GLY A O 1
ATOM 711 N N . GLY A 1 94 ? 0.566 18.562 9.672 1 98 94 GLY A N 1
ATOM 712 C CA . GLY A 1 94 ? 1.226 17.797 10.719 1 98 94 GLY A CA 1
ATOM 713 C C . GLY A 1 94 ? 0.939 16.312 10.648 1 98 94 GLY A C 1
ATOM 714 O O . GLY A 1 94 ? -0.201 15.906 10.422 1 98 94 GLY A O 1
ATOM 715 N N . LEU A 1 95 ? 1.977 15.555 10.812 1 98.56 95 LEU A N 1
ATOM 716 C CA . LEU A 1 95 ? 1.868 14.094 10.789 1 98.56 95 LEU A CA 1
ATOM 717 C C . LEU A 1 95 ? 2.727 13.469 11.875 1 98.56 95 LEU A C 1
ATOM 719 O O . LEU A 1 95 ? 3.957 13.508 11.805 1 98.56 95 LEU A O 1
ATOM 723 N N . GLU A 1 96 ? 2.074 12.93 12.859 1 98.81 96 GLU A N 1
ATOM 724 C CA . GLU A 1 96 ? 2.779 12.25 13.945 1 98.81 96 GLU A CA 1
ATOM 725 C C . GLU A 1 96 ? 2.598 10.742 13.867 1 98.81 96 GLU A C 1
ATOM 727 O O . GLU A 1 96 ? 1.468 10.25 13.812 1 98.81 96 GLU A O 1
ATOM 732 N N . ILE A 1 97 ? 3.684 10.031 13.82 1 98.88 97 ILE A N 1
ATOM 733 C CA . ILE A 1 97 ? 3.688 8.57 13.773 1 98.88 97 ILE A CA 1
ATOM 734 C C . ILE A 1 97 ? 4.422 8.016 14.984 1 98.88 97 ILE A C 1
ATOM 736 O O . ILE A 1 97 ? 5.609 8.281 15.18 1 98.88 97 ILE A O 1
ATOM 740 N N . GLY A 1 98 ? 3.758 7.203 15.766 1 98.75 98 GLY A N 1
ATOM 741 C CA . GLY A 1 98 ? 4.285 6.707 17.031 1 98.75 98 GLY A CA 1
ATOM 742 C C . GLY A 1 98 ? 5.234 5.535 16.859 1 98.75 98 GLY A C 1
ATOM 743 O O . GLY A 1 98 ? 5.496 5.098 15.734 1 98.75 98 GLY A O 1
ATOM 744 N N . ASP A 1 99 ? 5.742 5.016 18.062 1 98.69 99 ASP A N 1
ATOM 745 C CA . ASP A 1 99 ? 6.695 3.908 18.078 1 98.69 99 ASP A CA 1
ATOM 746 C C . ASP A 1 99 ? 6.062 2.629 17.531 1 98.69 99 ASP A C 1
ATOM 748 O O . ASP A 1 99 ? 4.887 2.357 17.781 1 98.69 99 ASP A O 1
ATOM 752 N N . ASP A 1 100 ? 6.801 1.889 16.719 1 98.19 100 ASP A N 1
ATOM 753 C CA . ASP A 1 100 ? 6.496 0.512 16.344 1 98.19 100 ASP A CA 1
ATOM 754 C C . ASP A 1 100 ? 5.348 0.462 15.336 1 98.19 100 ASP A C 1
ATOM 756 O O . ASP A 1 100 ? 4.703 -0.575 15.18 1 98.19 100 ASP A O 1
ATOM 760 N N . VAL A 1 101 ? 5.066 1.587 14.75 1 98.69 101 VAL A N 1
ATOM 761 C CA . VAL A 1 101 ? 4.027 1.616 13.727 1 98.69 101 VAL A CA 1
ATOM 762 C C . VAL A 1 101 ? 4.523 0.91 12.469 1 98.69 101 VAL A C 1
ATOM 764 O O . VAL A 1 101 ? 5.68 1.064 12.078 1 98.69 101 VAL A O 1
ATOM 767 N N . MET A 1 102 ? 3.656 0.086 11.891 1 98.62 102 MET A N 1
ATOM 768 C CA . MET A 1 102 ? 3.891 -0.57 10.602 1 98.62 102 MET A CA 1
ATOM 769 C C . MET A 1 102 ? 2.914 -0.066 9.547 1 98.62 102 MET A C 1
ATOM 771 O O . MET A 1 102 ? 1.699 -0.121 9.742 1 98.62 102 MET A O 1
ATOM 775 N N . ILE A 1 103 ? 3.459 0.381 8.406 1 98.81 103 ILE A N 1
ATOM 776 C CA . ILE A 1 103 ? 2.648 0.908 7.316 1 98.81 103 ILE A CA 1
ATOM 777 C C . ILE A 1 103 ? 2.867 0.07 6.059 1 98.81 103 ILE A C 1
ATOM 779 O O . ILE A 1 103 ? 3.977 0.019 5.523 1 98.81 103 ILE A O 1
ATOM 783 N N . GLY A 1 104 ? 1.801 -0.573 5.602 1 98.44 104 GLY A N 1
ATOM 784 C CA . GLY A 1 104 ? 1.862 -1.417 4.418 1 98.44 104 GLY A CA 1
ATOM 785 C C . GLY A 1 104 ? 2.08 -0.634 3.139 1 98.44 104 GLY A C 1
ATOM 786 O O . GLY A 1 104 ? 2.244 0.587 3.172 1 98.44 104 GLY A O 1
ATOM 787 N N . PRO A 1 105 ? 2.109 -1.36 2.016 1 98.44 105 PRO A N 1
ATOM 788 C CA . PRO A 1 105 ? 2.389 -0.694 0.74 1 98.44 105 PRO A CA 1
ATOM 789 C C . PRO A 1 105 ? 1.213 0.148 0.246 1 98.44 105 PRO A C 1
ATOM 791 O O . PRO A 1 105 ? 0.059 -0.155 0.558 1 98.44 105 PRO A O 1
ATOM 794 N N . ASN A 1 106 ? 1.502 1.186 -0.562 1 98.69 106 ASN A N 1
ATOM 795 C CA . ASN A 1 106 ? 0.533 1.991 -1.297 1 98.69 106 ASN A CA 1
ATOM 796 C C . ASN A 1 106 ? -0.38 2.768 -0.353 1 98.69 106 ASN A C 1
ATOM 798 O O . ASN A 1 106 ? -1.506 3.113 -0.716 1 98.69 106 ASN A O 1
ATOM 802 N N . VAL A 1 107 ? 0.061 3.037 0.873 1 98.88 107 VAL A N 1
ATOM 803 C CA . VAL A 1 107 ? -0.734 3.773 1.851 1 98.88 107 VAL A CA 1
ATOM 804 C C . VAL A 1 107 ? -0.603 5.273 1.599 1 98.88 107 VAL A C 1
ATOM 806 O O . VAL A 1 107 ? 0.472 5.758 1.237 1 98.88 107 VAL A O 1
ATOM 809 N N . SER A 1 108 ? -1.705 5.973 1.798 1 98.94 108 SER A N 1
ATOM 810 C CA . SER A 1 108 ? -1.729 7.43 1.677 1 98.94 108 SER A CA 1
ATOM 811 C C . SER A 1 108 ? -2.123 8.086 2.994 1 98.94 108 SER A C 1
ATOM 813 O O . SER A 1 108 ? -3.193 7.809 3.539 1 98.94 108 SER A O 1
ATOM 815 N N . LEU A 1 109 ? -1.273 8.953 3.568 1 98.94 109 LEU A N 1
ATOM 816 C CA . LEU A 1 109 ? -1.564 9.844 4.688 1 98.94 109 LEU A CA 1
ATOM 817 C C . LEU A 1 109 ? -1.618 11.297 4.227 1 98.94 109 LEU A C 1
ATOM 819 O O . LEU A 1 109 ? -0.579 11.906 3.979 1 98.94 109 LEU A O 1
ATOM 823 N N . ILE A 1 110 ? -2.83 11.852 4.086 1 98.75 110 ILE A N 1
ATOM 824 C CA . ILE A 1 110 ? -3.027 13.141 3.43 1 98.75 110 ILE A CA 1
ATOM 825 C C . ILE A 1 110 ? -3.646 14.133 4.414 1 98.75 110 ILE A C 1
ATOM 827 O O . ILE A 1 110 ? -4.836 14.047 4.727 1 98.75 110 ILE A O 1
ATOM 831 N N . THR A 1 111 ? -2.896 15.141 4.816 1 98.5 111 THR A N 1
ATOM 832 C CA . THR A 1 111 ? -3.359 16.047 5.859 1 98.5 111 THR A CA 1
ATOM 833 C C . THR A 1 111 ? -4.047 17.266 5.246 1 98.5 111 THR A C 1
ATOM 835 O O . THR A 1 111 ? -4.719 18.031 5.949 1 98.5 111 THR A O 1
ATOM 838 N N . SER A 1 112 ? -3.881 17.469 3.953 1 97.44 112 SER A N 1
ATOM 839 C CA . SER A 1 112 ? -4.297 18.734 3.361 1 97.44 112 SER A CA 1
ATOM 840 C C . SER A 1 112 ? -5.426 18.531 2.359 1 97.44 112 SER A C 1
ATOM 842 O O . SER A 1 112 ? -5.605 17.438 1.831 1 97.44 112 SER A O 1
ATOM 844 N N . GLY A 1 113 ? -6.164 19.578 2.148 1 96.44 113 GLY A N 1
ATOM 845 C CA . GLY A 1 113 ? -7.246 19.656 1.178 1 96.44 113 GLY A CA 1
ATOM 846 C C . GLY A 1 113 ? -7.629 21.078 0.81 1 96.44 113 GLY A C 1
ATOM 847 O O . GLY A 1 113 ? -6.844 22 1.001 1 96.44 113 GLY A O 1
ATOM 848 N N . HIS A 1 114 ? -8.766 21.125 0.135 1 96.94 114 HIS A N 1
ATOM 849 C CA . HIS A 1 114 ? -9.305 22.406 -0.304 1 96.94 114 HIS A CA 1
ATOM 850 C C . HIS A 1 114 ? -10.758 22.562 0.138 1 96.94 114 HIS A C 1
ATOM 852 O O . HIS A 1 114 ? -11.438 21.578 0.436 1 96.94 114 HIS A O 1
ATOM 858 N N . PRO A 1 115 ? -11.125 23.859 0.135 1 94.81 115 PRO A N 1
ATOM 859 C CA . PRO A 1 115 ? -12.562 24.062 0.368 1 94.81 115 PRO A CA 1
ATOM 860 C C . PRO A 1 115 ? -13.43 23.281 -0.617 1 94.81 115 PRO A C 1
ATOM 862 O O . PRO A 1 115 ? -13.094 23.188 -1.799 1 94.81 115 PRO A O 1
ATOM 865 N N . VAL A 1 116 ? -14.547 22.688 -0.077 1 94.38 116 VAL A N 1
ATOM 866 C CA . VAL A 1 116 ? -15.445 21.906 -0.922 1 94.38 116 VAL A CA 1
ATOM 867 C C . VAL A 1 116 ? -16.344 22.844 -1.721 1 94.38 116 VAL A C 1
ATOM 869 O O . VAL A 1 116 ? -16.812 22.484 -2.811 1 94.38 116 VAL A O 1
ATOM 872 N N . GLU A 1 117 ? -16.516 24.062 -1.13 1 95.62 117 GLU A N 1
ATOM 873 C CA . GLU A 1 117 ? -17.297 25.062 -1.857 1 95.62 117 GLU A CA 1
ATOM 874 C C . GLU A 1 117 ? -16.625 25.438 -3.172 1 95.62 117 GLU A C 1
ATOM 876 O O . GLU A 1 117 ? -15.477 25.891 -3.178 1 95.62 117 GLU A O 1
ATOM 881 N N . PRO A 1 118 ? -17.375 25.281 -4.227 1 96.81 118 PRO A N 1
ATOM 882 C CA . PRO A 1 118 ? -16.75 25.516 -5.527 1 96.81 118 PRO A CA 1
ATOM 883 C C . PRO A 1 118 ? -16.125 26.906 -5.637 1 96.81 118 PRO A C 1
ATOM 885 O O . PRO A 1 118 ? -15.016 27.047 -6.172 1 96.81 118 PRO A O 1
ATOM 888 N N . SER A 1 119 ? -16.781 28 -5.074 1 96.06 119 SER A N 1
ATOM 889 C CA . SER A 1 119 ? -16.312 29.375 -5.234 1 96.06 119 SER A CA 1
ATOM 890 C C . SER A 1 119 ? -15.055 29.625 -4.414 1 96.06 119 SER A C 1
ATOM 892 O O . SER A 1 119 ? -14.305 30.578 -4.688 1 96.06 119 SER A O 1
ATOM 894 N N . ARG A 1 120 ? -14.828 28.797 -3.514 1 95.94 120 ARG A N 1
ATOM 895 C CA . ARG A 1 120 ? -13.719 29.031 -2.596 1 95.94 120 ARG A CA 1
ATOM 896 C C . ARG A 1 120 ? -12.625 27.984 -2.771 1 95.94 120 ARG A C 1
ATOM 898 O O . ARG A 1 120 ? -11.609 28.016 -2.072 1 95.94 120 ARG A O 1
ATOM 905 N N . ARG A 1 121 ? -12.766 27.094 -3.682 1 96.25 121 ARG A N 1
ATOM 906 C CA . ARG A 1 121 ? -11.938 25.891 -3.812 1 96.25 121 ARG A CA 1
ATOM 907 C C . ARG A 1 121 ? -10.469 26.25 -3.969 1 96.25 121 ARG A C 1
ATOM 909 O O . ARG A 1 121 ? -9.586 25.531 -3.492 1 96.25 121 ARG A O 1
ATOM 916 N N . ARG A 1 122 ? -10.188 27.391 -4.539 1 95.88 122 ARG A N 1
ATOM 917 C CA . ARG A 1 122 ? -8.812 27.766 -4.859 1 95.88 122 ARG A CA 1
ATOM 918 C C . ARG A 1 122 ? -8.312 28.875 -3.936 1 95.88 122 ARG A C 1
ATOM 920 O O . ARG A 1 122 ? -7.203 29.375 -4.102 1 95.88 122 ARG A O 1
ATOM 927 N N . ASP A 1 123 ? -9.133 29.266 -2.992 1 95.81 123 ASP A N 1
ATOM 928 C CA . ASP A 1 123 ? -8.812 30.438 -2.174 1 95.81 123 ASP A CA 1
ATOM 929 C C . ASP A 1 123 ? -7.699 30.125 -1.181 1 95.81 123 ASP A C 1
ATOM 931 O O . ASP A 1 123 ? -6.883 30.984 -0.864 1 95.81 123 ASP A O 1
ATOM 935 N N . PHE A 1 124 ? -7.699 29 -0.659 1 96.31 124 PHE A N 1
ATOM 936 C CA . PHE A 1 124 ? -6.703 28.609 0.337 1 96.31 124 PHE A CA 1
ATOM 937 C C . PHE A 1 124 ? -6.605 27.094 0.454 1 96.31 124 PHE A C 1
ATOM 939 O O . PHE A 1 124 ? -7.48 26.375 -0.026 1 96.31 124 PHE A O 1
ATOM 946 N N . VAL A 1 125 ? -5.52 26.625 0.996 1 96.81 125 VAL A N 1
ATOM 947 C CA . VAL A 1 125 ? -5.32 25.234 1.383 1 96.81 125 VAL A CA 1
ATOM 948 C C . VAL A 1 125 ? -5.715 25.031 2.846 1 96.81 125 VAL A C 1
ATOM 950 O O . VAL A 1 125 ? -5.391 25.859 3.697 1 96.81 125 VAL A O 1
ATOM 953 N N . LEU A 1 126 ? -6.496 24.016 3.064 1 96.31 126 LEU A N 1
ATOM 954 C CA . LEU A 1 126 ? -6.84 23.562 4.41 1 96.31 126 LEU A CA 1
ATOM 955 C C . LEU A 1 126 ? -5.996 22.359 4.812 1 96.31 126 LEU A C 1
ATOM 957 O O . LEU A 1 126 ? -5.766 21.453 4 1 96.31 126 LEU A O 1
ATOM 961 N N . ALA A 1 127 ? -5.5 22.375 6.055 1 97.62 127 ALA A N 1
ATOM 962 C CA . ALA A 1 127 ? -4.73 21.234 6.512 1 97.62 127 ALA A CA 1
ATOM 963 C C . ALA A 1 127 ? -5.023 20.922 7.977 1 97.62 127 ALA A C 1
ATOM 965 O O . ALA A 1 127 ? -5.168 21.828 8.797 1 97.62 127 ALA A O 1
ATOM 966 N N . LYS A 1 128 ? -5.23 19.672 8.273 1 98.06 128 LYS A N 1
ATOM 967 C CA . LYS A 1 128 ? -5.434 19.172 9.625 1 98.06 128 LYS A CA 1
ATOM 968 C C . LYS A 1 128 ? -4.469 18.031 9.945 1 98.06 128 LYS A C 1
ATOM 970 O O . LYS A 1 128 ? -4.074 17.281 9.055 1 98.06 128 LYS A O 1
ATOM 975 N N . PRO A 1 129 ? -4.191 17.859 11.219 1 98.44 129 PRO A N 1
ATOM 976 C CA . PRO A 1 129 ? -3.182 16.844 11.562 1 98.44 129 PRO A CA 1
ATOM 977 C C . PRO A 1 129 ? -3.715 15.422 11.461 1 98.44 129 PRO A C 1
ATOM 979 O O . PRO A 1 129 ? -4.926 15.203 11.547 1 98.44 129 PRO A O 1
ATOM 982 N N . ILE A 1 130 ? -2.809 14.516 11.188 1 98.81 130 ILE A N 1
ATOM 983 C CA . ILE A 1 130 ? -3.006 13.078 11.398 1 98.81 130 ILE A CA 1
ATOM 984 C C . ILE A 1 130 ? -2.094 12.594 12.523 1 98.81 130 ILE A C 1
ATOM 986 O O . ILE A 1 130 ? -0.9 12.906 12.539 1 98.81 130 ILE A O 1
ATOM 990 N N . VAL A 1 131 ? -2.676 11.883 13.461 1 98.94 131 VAL A N 1
ATOM 991 C CA . VAL A 1 131 ? -1.896 11.273 14.531 1 98.94 131 VAL A CA 1
ATOM 992 C C . VAL A 1 131 ? -2.076 9.758 14.5 1 98.94 131 VAL A C 1
ATOM 994 O O . VAL A 1 131 ? -3.199 9.258 14.609 1 98.94 131 VAL A O 1
ATOM 997 N N . ILE A 1 132 ? -0.986 9.047 14.289 1 98.94 132 ILE A N 1
ATOM 998 C CA . ILE A 1 132 ? -0.94 7.586 14.367 1 98.94 132 ILE A CA 1
ATOM 999 C C . ILE A 1 132 ? -0.254 7.168 15.664 1 98.94 132 ILE A C 1
ATOM 1001 O O . ILE A 1 132 ? 0.946 7.391 15.844 1 98.94 132 ILE A O 1
ATOM 1005 N N . GLU A 1 133 ? -0.923 6.508 16.531 1 98.94 133 GLU A N 1
ATOM 1006 C CA . GLU A 1 133 ? -0.366 6.191 17.844 1 98.94 133 GLU A CA 1
ATOM 1007 C C . GLU A 1 133 ? 0.453 4.902 17.797 1 98.94 133 GLU A C 1
ATOM 1009 O O . GLU A 1 133 ? 0.55 4.262 16.75 1 98.94 133 GLU A O 1
ATOM 1014 N N . ARG A 1 134 ? 1.019 4.574 18.938 1 98.69 134 ARG A N 1
ATOM 1015 C CA . ARG A 1 134 ? 2.008 3.51 19.078 1 98.69 134 ARG A CA 1
ATOM 1016 C C . ARG A 1 134 ? 1.444 2.176 18.594 1 98.69 134 ARG A C 1
ATOM 1018 O O . ARG A 1 134 ? 0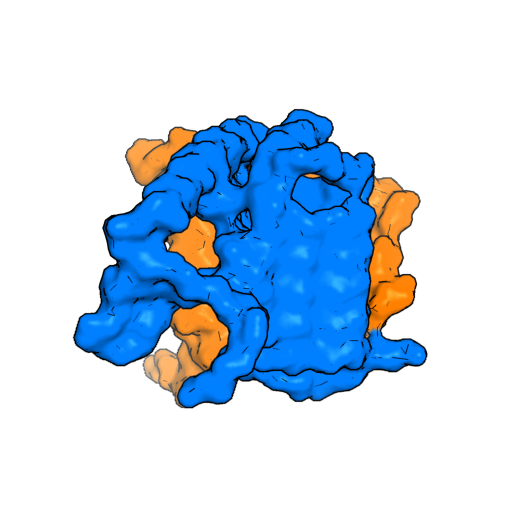.296 1.838 18.891 1 98.69 134 ARG A O 1
ATOM 1025 N N . ASN A 1 135 ? 2.186 1.444 17.844 1 98.62 135 ASN A N 1
ATOM 1026 C CA . ASN A 1 135 ? 1.989 0.045 17.484 1 98.62 135 ASN A CA 1
ATOM 1027 C C . ASN A 1 135 ? 0.771 -0.133 16.578 1 98.62 135 ASN A C 1
ATOM 1029 O O . ASN A 1 135 ? 0.179 -1.213 16.531 1 98.62 135 ASN A O 1
ATOM 1033 N N . VAL A 1 136 ? 0.382 0.88 15.93 1 98.88 136 VAL A N 1
ATOM 1034 C CA . VAL A 1 136 ? -0.661 0.789 14.914 1 98.88 136 VAL A CA 1
ATOM 1035 C C . VAL A 1 136 ? -0.116 0.076 13.68 1 98.88 136 VAL A C 1
ATOM 1037 O O . VAL A 1 136 ? 1.043 0.269 13.305 1 98.88 136 VAL A O 1
ATOM 1040 N N . TRP A 1 137 ? -0.921 -0.776 13.07 1 98.88 137 TRP A N 1
ATOM 1041 C CA . TRP A 1 137 ? -0.65 -1.396 11.781 1 98.88 137 TRP A CA 1
ATOM 1042 C C . TRP A 1 137 ? -1.635 -0.908 10.727 1 98.88 137 TRP A C 1
ATOM 1044 O O . TRP A 1 137 ? -2.846 -1.089 10.867 1 98.88 137 TRP A O 1
ATOM 1054 N N . ILE A 1 138 ? -1.112 -0.28 9.664 1 98.94 138 ILE A N 1
ATOM 1055 C CA . ILE A 1 138 ? -1.932 0.197 8.555 1 98.94 138 ILE A CA 1
ATOM 1056 C C . ILE A 1 138 ? -1.755 -0.724 7.352 1 98.94 138 ILE A C 1
ATOM 1058 O O . ILE A 1 138 ? -0.661 -0.819 6.789 1 98.94 138 ILE A O 1
ATOM 1062 N N . GLY A 1 139 ? -2.807 -1.332 6.906 1 98.62 139 GLY A N 1
ATOM 1063 C CA . GLY A 1 139 ? -2.77 -2.307 5.832 1 98.62 139 GLY A CA 1
ATOM 1064 C C . GLY A 1 139 ? -2.57 -1.68 4.465 1 98.62 139 GLY A C 1
ATOM 1065 O O . GLY A 1 139 ? -2.695 -0.463 4.309 1 98.62 139 GLY A O 1
ATOM 1066 N N . ALA A 1 140 ? -2.33 -2.541 3.543 1 98.56 140 ALA A N 1
ATOM 1067 C CA . ALA A 1 140 ? -1.98 -2.129 2.186 1 98.56 140 ALA A CA 1
ATOM 1068 C C . ALA A 1 140 ? -3.082 -1.269 1.573 1 98.56 140 ALA A C 1
ATOM 1070 O O . ALA A 1 140 ? -4.266 -1.605 1.666 1 98.56 140 ALA A O 1
ATOM 1071 N N . GLY A 1 141 ? -2.676 -0.13 0.961 1 98.62 141 GLY A N 1
ATOM 1072 C CA . GLY A 1 141 ? -3.562 0.673 0.137 1 98.62 141 GLY A CA 1
ATOM 1073 C C . GLY A 1 141 ? -4.535 1.508 0.946 1 98.62 141 GLY A C 1
ATOM 1074 O O . GLY A 1 141 ? -5.418 2.162 0.385 1 98.62 141 GLY A O 1
ATOM 1075 N N . ALA A 1 142 ? -4.43 1.497 2.227 1 98.88 142 ALA A N 1
ATOM 1076 C CA . ALA A 1 142 ? -5.332 2.301 3.047 1 98.88 142 ALA A CA 1
ATOM 1077 C C . ALA A 1 142 ? -5.043 3.791 2.885 1 98.88 142 ALA A C 1
ATOM 1079 O O . ALA A 1 142 ? -3.932 4.176 2.51 1 98.88 142 ALA A O 1
ATOM 1080 N N . THR A 1 143 ? -6.062 4.594 3.137 1 98.94 143 THR A N 1
ATOM 1081 C CA . THR A 1 143 ? -5.965 6.047 3.105 1 98.94 143 THR A CA 1
ATOM 1082 C C . THR A 1 143 ? -6.465 6.652 4.418 1 98.94 143 THR A C 1
ATOM 1084 O O . THR A 1 143 ? -7.523 6.27 4.918 1 98.94 143 THR A O 1
ATOM 1087 N N . ILE A 1 144 ? -5.695 7.555 5 1 98.94 144 ILE A N 1
ATOM 1088 C CA . ILE A 1 144 ? -6.102 8.305 6.18 1 98.94 144 ILE A CA 1
ATOM 1089 C C . ILE A 1 144 ? -6.066 9.805 5.879 1 98.94 144 ILE A C 1
ATOM 1091 O O . ILE A 1 144 ? -5.074 10.312 5.355 1 98.94 144 ILE A O 1
ATOM 1095 N N . ILE A 1 145 ? -7.133 10.539 6.227 1 98.5 145 ILE A N 1
ATOM 1096 C CA . ILE A 1 145 ? -7.211 11.953 5.883 1 98.5 145 ILE A CA 1
ATOM 1097 C C . ILE A 1 145 ? -6.949 12.797 7.125 1 98.5 145 ILE A C 1
ATOM 1099 O O . ILE A 1 145 ? -6.949 12.289 8.25 1 98.5 145 ILE A O 1
ATOM 1103 N N . GLY A 1 146 ? -6.789 14.078 6.895 1 98.19 146 GLY A N 1
ATOM 1104 C CA . GLY A 1 146 ? -6.488 15.008 7.977 1 98.19 146 GLY A CA 1
ATOM 1105 C C . GLY A 1 146 ? -7.59 15.086 9.016 1 98.19 146 GLY A C 1
ATOM 1106 O O . GLY A 1 146 ? -8.773 15.031 8.68 1 98.19 146 GLY A O 1
ATOM 1107 N N . GLY A 1 147 ? -7.176 15.32 10.273 1 98 147 GLY A N 1
ATOM 1108 C CA . GLY A 1 147 ? -8.102 15.438 11.383 1 98 147 GLY A CA 1
ATOM 1109 C C . GLY A 1 147 ? -8.328 14.133 12.109 1 98 147 GLY A C 1
ATOM 1110 O O . GLY A 1 147 ? -9.141 14.062 13.039 1 98 147 GLY A O 1
ATOM 1111 N N . VAL A 1 148 ? -7.617 13.094 11.758 1 98.62 148 VAL A N 1
ATOM 1112 C CA . VAL A 1 148 ? -7.863 11.758 12.281 1 98.62 148 VAL A CA 1
ATOM 1113 C C . VAL A 1 148 ? -6.754 11.367 13.258 1 98.62 148 VAL A C 1
ATOM 1115 O O . VAL A 1 148 ? -5.574 11.625 13 1 98.62 148 VAL A O 1
ATOM 1118 N N . THR A 1 1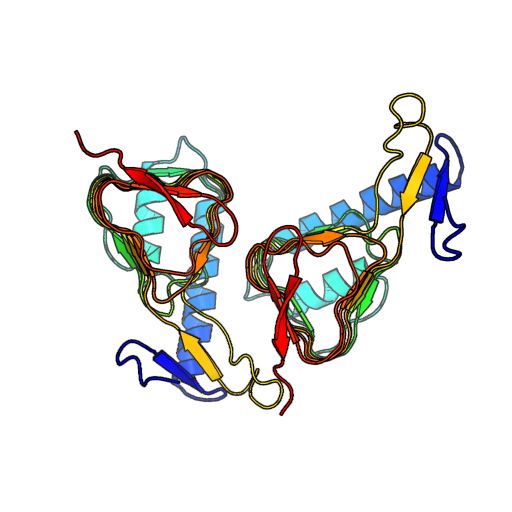49 ? -7.133 10.797 14.32 1 98.88 149 THR A N 1
ATOM 1119 C CA . THR A 1 149 ? -6.238 10.07 15.211 1 98.88 149 THR A CA 1
ATOM 1120 C C . THR A 1 149 ? -6.531 8.57 15.164 1 98.88 149 THR A C 1
ATOM 1122 O O . THR A 1 149 ? -7.688 8.156 15.289 1 98.88 149 THR A O 1
ATOM 1125 N N . VAL A 1 150 ? -5.508 7.777 14.898 1 98.94 150 VAL A N 1
ATOM 1126 C CA . VAL A 1 150 ? -5.645 6.328 14.992 1 98.94 150 VAL A CA 1
ATOM 1127 C C . VAL A 1 150 ? -5.09 5.844 16.328 1 98.94 150 VAL A C 1
ATOM 1129 O O . VAL A 1 150 ? -3.891 5.977 16.594 1 98.94 150 VAL A O 1
ATOM 1132 N N . GLY A 1 151 ? -5.887 5.176 17.094 1 98.88 151 GLY A N 1
ATOM 1133 C CA . GLY A 1 151 ? -5.551 4.824 18.469 1 98.88 151 GLY A CA 1
ATOM 1134 C C . GLY A 1 151 ? -4.547 3.689 18.562 1 98.88 151 GLY A C 1
ATOM 1135 O O . GLY A 1 151 ? -4.504 2.818 17.688 1 98.88 151 GLY A O 1
ATOM 1136 N N . GLU A 1 152 ? -3.914 3.652 19.703 1 98.75 152 GLU A N 1
ATOM 1137 C CA . GLU A 1 152 ? -2.818 2.723 19.969 1 98.75 152 GLU A CA 1
ATOM 1138 C C . GLU A 1 152 ? -3.234 1.284 19.672 1 98.75 152 GLU A C 1
ATOM 1140 O O . GLU A 1 152 ? -4.352 0.876 20 1 98.75 152 GLU A O 1
ATOM 1145 N N . ASN A 1 153 ? -2.379 0.54 19 1 98.75 153 ASN A N 1
ATOM 1146 C CA . ASN A 1 153 ? -2.486 -0.895 18.766 1 98.75 153 ASN A CA 1
ATOM 1147 C C . ASN A 1 153 ? -3.475 -1.199 17.641 1 98.75 153 ASN A C 1
ATOM 1149 O O . ASN A 1 153 ? -3.58 -2.342 17.188 1 98.75 153 ASN A O 1
ATOM 1153 N N . SER A 1 154 ? -4.223 -0.326 17.203 1 98.88 154 SER A N 1
ATOM 1154 C CA . SER A 1 154 ? -5.305 -0.616 16.266 1 98.88 154 SER A CA 1
ATOM 1155 C C . SER A 1 154 ? -4.758 -0.964 14.875 1 98.88 154 SER A C 1
ATOM 1157 O O . SER A 1 154 ? -3.59 -0.706 14.578 1 98.88 154 SER A O 1
ATOM 1159 N N . VAL A 1 155 ? -5.602 -1.632 14.148 1 98.88 155 VAL A N 1
ATOM 1160 C CA . VAL A 1 155 ? -5.27 -2.072 12.797 1 98.88 155 VAL A CA 1
ATOM 1161 C C . VAL A 1 155 ? -6.25 -1.46 11.805 1 98.88 155 VAL A C 1
ATOM 1163 O O . VAL A 1 155 ? -7.465 -1.518 12 1 98.88 155 VAL A O 1
ATOM 1166 N N . VAL A 1 156 ? -5.723 -0.79 10.797 1 98.94 156 VAL A N 1
ATOM 1167 C CA . VAL A 1 156 ? -6.5 -0.348 9.648 1 98.94 156 VAL A CA 1
ATOM 1168 C C . VAL A 1 156 ? -6.383 -1.373 8.523 1 98.94 156 VAL A C 1
ATOM 1170 O O . VAL A 1 156 ? -5.289 -1.614 8.008 1 98.94 156 VAL A O 1
ATOM 1173 N N . ALA A 1 157 ? -7.461 -1.952 8.109 1 98.75 157 ALA A N 1
ATOM 1174 C CA . ALA A 1 157 ? -7.453 -3.021 7.113 1 98.75 157 ALA A CA 1
ATOM 1175 C C . ALA A 1 157 ? -7.047 -2.49 5.742 1 98.75 157 ALA A C 1
ATOM 1177 O O . ALA A 1 157 ? -7.125 -1.285 5.488 1 98.75 157 ALA A O 1
ATOM 1178 N N . ALA A 1 158 ? -6.629 -3.447 4.922 1 98.62 158 ALA A N 1
ATOM 1179 C CA . ALA A 1 158 ? -6.227 -3.096 3.562 1 98.62 158 ALA A CA 1
ATOM 1180 C C . ALA A 1 158 ? -7.344 -2.354 2.834 1 98.62 158 ALA A C 1
ATOM 1182 O O . ALA A 1 158 ? -8.516 -2.729 2.936 1 98.62 158 ALA A O 1
ATOM 1183 N N . GLY A 1 159 ? -6.965 -1.265 2.133 1 98.62 159 GLY A N 1
ATOM 1184 C CA . GLY A 1 159 ? -7.871 -0.523 1.271 1 98.62 159 GLY A CA 1
ATOM 1185 C C . GLY A 1 159 ? -8.844 0.349 2.037 1 98.62 159 GLY A C 1
ATOM 1186 O O . GLY A 1 159 ? -9.68 1.033 1.439 1 98.62 159 GLY A O 1
ATOM 1187 N N . ALA A 1 160 ? -8.781 0.373 3.324 1 98.88 160 ALA A N 1
ATOM 1188 C CA . ALA A 1 160 ? -9.719 1.159 4.117 1 98.88 160 ALA A CA 1
ATOM 1189 C C . ALA A 1 160 ? -9.492 2.654 3.914 1 98.88 160 ALA A C 1
ATOM 1191 O O . ALA A 1 160 ? -8.367 3.088 3.637 1 98.88 160 ALA A O 1
ATOM 1192 N N . VAL A 1 161 ? -10.57 3.41 4.02 1 98.88 161 VAL A N 1
ATOM 1193 C CA . VAL A 1 161 ? -10.5 4.867 4.012 1 98.88 161 VAL A CA 1
ATOM 1194 C C . VAL A 1 161 ? -10.969 5.414 5.359 1 98.88 161 VAL A C 1
ATOM 1196 O O . VAL A 1 161 ? -12.156 5.352 5.684 1 98.88 161 VAL A O 1
ATOM 1199 N N . VAL A 1 162 ? -10.047 5.996 6.148 1 98.94 162 VAL A N 1
ATOM 1200 C CA . VAL A 1 162 ? -10.312 6.434 7.516 1 98.94 162 VAL A CA 1
ATOM 1201 C C . VAL A 1 162 ? -10.586 7.934 7.531 1 98.94 162 VAL A C 1
ATOM 1203 O O . VAL A 1 162 ? -9.688 8.742 7.262 1 98.94 162 VAL A O 1
ATOM 1206 N N . THR A 1 163 ? -11.781 8.297 7.902 1 98.44 163 THR A N 1
ATOM 1207 C CA . THR A 1 163 ? -12.203 9.695 7.855 1 98.44 163 THR A CA 1
ATOM 1208 C C . THR A 1 163 ? -12.57 10.195 9.25 1 98.44 163 THR A C 1
ATOM 1210 O O . THR A 1 163 ? -12.883 11.375 9.43 1 98.44 163 THR A O 1
ATOM 1213 N N . GLN A 1 164 ? -12.586 9.281 10.203 1 98.38 164 GLN A N 1
ATOM 1214 C CA . GLN A 1 164 ? -12.859 9.617 11.594 1 98.38 164 GLN A CA 1
ATOM 1215 C C . GLN A 1 164 ? -11.867 8.914 12.523 1 98.38 164 GLN A C 1
ATOM 1217 O O . GLN A 1 164 ? -11.211 7.953 12.125 1 98.38 164 GLN A O 1
ATOM 1222 N N . ASP A 1 165 ? -11.883 9.406 13.719 1 98.81 165 ASP A N 1
ATOM 1223 C CA . ASP A 1 165 ? -10.953 8.836 14.695 1 98.81 165 ASP A CA 1
ATOM 1224 C C . ASP A 1 165 ? -11.219 7.348 14.906 1 98.81 165 ASP A C 1
ATOM 1226 O O . ASP A 1 165 ? -12.367 6.906 14.867 1 98.81 165 ASP A O 1
ATOM 1230 N N . VAL A 1 166 ? -10.148 6.613 15.172 1 98.88 166 VAL A N 1
ATOM 1231 C CA . VAL A 1 166 ? -10.188 5.184 15.469 1 98.88 166 VAL A CA 1
ATOM 1232 C C . VAL A 1 166 ? -9.82 4.945 16.938 1 98.88 166 VAL A C 1
ATOM 1234 O O . VAL A 1 166 ? -8.727 5.312 17.375 1 98.88 166 VAL A O 1
ATOM 1237 N N . PRO A 1 167 ? -10.711 4.375 17.703 1 98.75 167 PRO A N 1
ATOM 1238 C CA . PRO A 1 167 ? -10.344 4.051 19.094 1 98.75 167 PRO A CA 1
ATOM 1239 C C . PRO A 1 167 ? -9.18 3.068 19.188 1 98.75 167 PRO A C 1
ATOM 1241 O O . PRO A 1 167 ? -8.875 2.383 18.203 1 98.75 167 PRO A O 1
ATOM 1244 N N . PRO A 1 168 ? -8.523 3.039 20.344 1 98.75 168 PRO A N 1
ATOM 1245 C CA . PRO A 1 168 ? -7.449 2.059 20.516 1 98.75 168 PRO A CA 1
ATOM 1246 C C . PRO A 1 168 ? -7.957 0.619 20.516 1 98.75 168 PRO A C 1
ATOM 1248 O O . PRO A 1 168 ? -9.109 0.367 20.859 1 98.75 168 PRO A O 1
ATOM 1251 N N . ASN A 1 169 ? -7.129 -0.298 20.062 1 98.75 169 ASN A N 1
ATOM 1252 C CA . ASN A 1 169 ? -7.32 -1.739 20.188 1 98.75 169 ASN A CA 1
ATOM 1253 C C . ASN A 1 169 ? -8.539 -2.211 19.391 1 98.75 169 ASN A C 1
ATOM 1255 O O . ASN A 1 169 ? -9.328 -3.02 19.875 1 98.75 169 ASN A O 1
ATOM 1259 N N . VAL A 1 170 ? -8.648 -1.733 18.188 1 98.75 170 VAL A N 1
ATOM 1260 C CA . VAL A 1 170 ? -9.719 -2.221 17.312 1 98.75 170 VAL A CA 1
ATOM 1261 C C . VAL A 1 170 ? -9.156 -2.5 15.922 1 98.75 170 VAL A C 1
ATOM 1263 O O . VAL A 1 170 ? -8.055 -2.051 15.586 1 98.75 170 VAL A O 1
ATOM 1266 N N . LEU A 1 171 ? -9.805 -3.285 15.195 1 98.69 171 LEU A N 1
ATOM 1267 C CA . LEU A 1 171 ? -9.656 -3.436 13.75 1 98.69 171 LEU A CA 1
ATOM 1268 C C . LEU A 1 171 ? -10.727 -2.645 13.008 1 98.69 171 LEU A C 1
ATOM 1270 O O . LEU A 1 171 ? -11.922 -2.822 13.258 1 98.69 171 LEU A O 1
ATOM 1274 N N . VAL A 1 172 ? -10.297 -1.768 12.086 1 98.88 172 VAL A N 1
ATOM 1275 C CA . VAL A 1 172 ? -11.258 -1.035 11.273 1 98.88 172 VAL A CA 1
ATOM 1276 C C . VAL A 1 172 ? -11.062 -1.381 9.797 1 98.88 172 VAL A C 1
ATOM 1278 O O . VAL A 1 172 ? -9.953 -1.742 9.383 1 98.88 172 VAL A O 1
ATOM 1281 N N . GLY A 1 173 ? -12.078 -1.334 9 1 98.62 173 GLY A N 1
ATOM 1282 C CA . GLY A 1 173 ? -12.039 -1.562 7.566 1 98.62 173 GLY A CA 1
ATOM 1283 C C . GLY A 1 173 ? -13.234 -0.977 6.84 1 98.62 173 GLY A C 1
ATOM 1284 O O . GLY A 1 173 ? -14.188 -0.524 7.469 1 98.62 173 GLY A O 1
ATOM 1285 N N . GLY A 1 174 ? -13.031 -0.855 5.508 1 98.25 174 GLY A N 1
ATOM 1286 C CA . GLY A 1 174 ? -14.109 -0.348 4.676 1 98.25 174 GLY A CA 1
ATOM 1287 C C . GLY A 1 174 ? -13.891 1.083 4.223 1 98.25 174 GLY A C 1
ATOM 1288 O O . GLY A 1 174 ? -12.875 1.693 4.547 1 98.25 174 GLY A O 1
ATOM 1289 N N . ASN A 1 175 ? -14.867 1.633 3.445 1 97.75 175 ASN A N 1
ATOM 1290 C CA . ASN A 1 175 ? -14.898 2.99 2.914 1 97.75 175 ASN A CA 1
ATOM 1291 C C . ASN A 1 175 ? -16.297 3.582 2.957 1 97.75 175 ASN A C 1
ATOM 1293 O O . ASN A 1 175 ? -17.125 3.289 2.092 1 97.75 175 ASN A O 1
ATOM 1297 N N . PRO A 1 176 ? -16.531 4.445 3.877 1 97.94 176 PRO A N 1
ATOM 1298 C CA . PRO A 1 176 ? -15.625 4.859 4.957 1 97.94 176 PRO A CA 1
ATOM 1299 C C . PRO A 1 176 ? -15.367 3.746 5.965 1 97.94 176 PRO A C 1
ATOM 1301 O O . PRO A 1 176 ? -16.172 2.83 6.105 1 97.94 176 PRO A O 1
ATOM 1304 N N . ALA A 1 177 ? -14.273 3.826 6.637 1 98.62 177 ALA A N 1
ATOM 1305 C CA . ALA A 1 177 ? -13.875 2.797 7.594 1 98.62 177 ALA A CA 1
ATOM 1306 C C . ALA A 1 177 ? -14.789 2.807 8.82 1 98.62 177 ALA A C 1
ATOM 1308 O O . ALA A 1 177 ? -15.172 3.873 9.305 1 98.62 177 ALA A O 1
ATOM 1309 N N . ALA A 1 178 ? -15.047 1.647 9.266 1 98.38 178 ALA A N 1
ATOM 1310 C CA . ALA A 1 178 ? -15.797 1.428 10.5 1 98.38 178 ALA A CA 1
ATOM 1311 C C . ALA A 1 178 ? -15.156 0.328 11.344 1 98.38 178 ALA A C 1
ATOM 1313 O O . ALA A 1 178 ? -14.391 -0.491 10.828 1 98.38 178 ALA A O 1
ATOM 1314 N N . VAL A 1 179 ? -15.484 0.369 12.648 1 98.56 179 VAL A N 1
ATOM 1315 C CA . VAL A 1 179 ? -14.961 -0.667 13.531 1 98.56 179 VAL A CA 1
ATOM 1316 C C . VAL A 1 179 ? -15.547 -2.023 13.148 1 98.56 179 VAL A C 1
ATOM 1318 O O . VAL A 1 179 ? -16.766 -2.174 13.039 1 98.56 179 VAL A O 1
ATOM 1321 N N . ILE A 1 180 ? -14.727 -2.955 12.93 1 98.12 180 ILE A N 1
ATOM 1322 C CA . ILE A 1 180 ? -15.133 -4.324 12.641 1 98.12 180 ILE A CA 1
ATOM 1323 C C . ILE A 1 180 ? -15.203 -5.129 13.938 1 98.12 180 ILE A C 1
ATOM 1325 O O . ILE A 1 180 ? -16.188 -5.816 14.195 1 98.12 180 ILE A O 1
ATOM 1329 N N . ARG A 1 181 ? -14.109 -5.074 14.727 1 97.56 181 ARG A N 1
ATOM 1330 C CA . ARG A 1 181 ? -14.078 -5.777 16.016 1 97.56 181 ARG A CA 1
ATOM 1331 C C . ARG A 1 181 ? -12.992 -5.215 16.922 1 97.56 181 ARG A C 1
ATOM 1333 O O . ARG A 1 181 ? -12.094 -4.508 16.453 1 97.56 181 ARG A O 1
ATOM 1340 N N . SER A 1 182 ? -13.078 -5.598 18.219 1 98 182 SER A N 1
ATOM 1341 C CA . SER A 1 182 ? -12.008 -5.328 19.172 1 98 182 SER A CA 1
ATOM 1342 C C . SER A 1 182 ? -10.875 -6.336 19.047 1 98 182 SER A C 1
ATOM 1344 O O . SER A 1 182 ? -11.117 -7.516 18.766 1 98 182 SER A O 1
ATOM 1346 N N . ILE A 1 183 ? -9.664 -5.879 19.281 1 97.19 183 ILE A N 1
ATOM 1347 C CA . ILE A 1 183 ? -8.531 -6.801 19.281 1 97.19 183 ILE A CA 1
ATOM 1348 C C . ILE A 1 183 ? -7.754 -6.66 20.578 1 97.19 183 ILE A C 1
ATOM 1350 O O . ILE A 1 183 ? -6.559 -6.953 20.641 1 97.19 183 ILE A O 1
ATOM 1354 N N . ALA A 1 184 ? -8.438 -6.211 21.562 1 92.44 184 ALA A N 1
ATOM 1355 C CA . ALA A 1 184 ? -7.848 -6.07 22.891 1 92.44 184 ALA A CA 1
ATOM 1356 C C . ALA A 1 184 ? -7.484 -7.43 23.484 1 92.44 184 ALA A C 1
ATOM 1358 O O . ALA A 1 184 ? -8.234 -8.398 23.328 1 9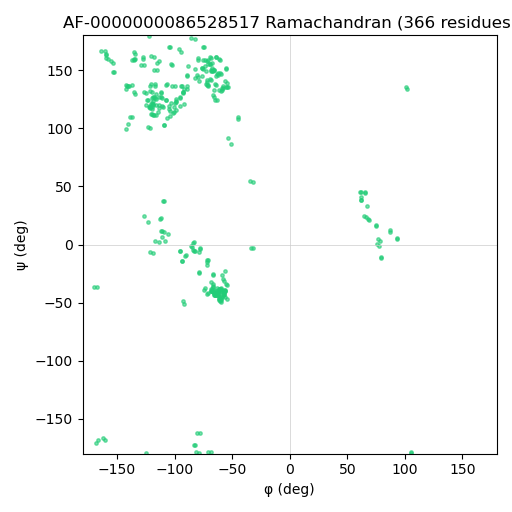2.44 184 ALA A O 1
ATOM 1359 N N . GLU A 1 185 ? -6.27 -7.539 24.031 1 85.5 185 GLU A N 1
ATOM 1360 C CA . GLU A 1 185 ? -5.797 -8.773 24.656 1 85.5 185 GLU A CA 1
ATOM 1361 C C . GLU A 1 185 ? -6.039 -8.758 26.156 1 85.5 185 GLU A C 1
ATOM 1363 O O . GLU A 1 185 ? -6.078 -7.691 26.781 1 85.5 185 GLU A O 1
ATOM 1368 N N . MET B 1 1 ? -8.438 -19.797 15.656 1 33.41 1 MET B N 1
ATOM 1369 C CA . MET B 1 1 ? -8.164 -19.484 14.258 1 33.41 1 MET B CA 1
ATOM 1370 C C . MET B 1 1 ? -8.117 -20.75 13.414 1 33.41 1 MET B C 1
ATOM 1372 O O . MET B 1 1 ? -7.41 -21.703 13.758 1 33.41 1 MET B O 1
ATOM 1376 N N . ALA B 1 2 ? -9.125 -21.125 12.828 1 38.28 2 ALA B N 1
ATOM 1377 C CA . ALA B 1 2 ? -9.156 -22.453 12.227 1 38.28 2 ALA B CA 1
ATOM 1378 C C . ALA B 1 2 ? -7.867 -22.75 11.461 1 38.28 2 ALA B C 1
ATOM 1380 O O . ALA B 1 2 ? -7.277 -21.844 10.859 1 38.28 2 ALA B O 1
ATOM 1381 N N . ASN B 1 3 ? -6.973 -23.641 11.883 1 41 3 ASN B N 1
ATOM 1382 C CA . ASN B 1 3 ? -5.781 -24.219 11.258 1 41 3 ASN B CA 1
ATOM 1383 C C . ASN B 1 3 ? -5.941 -24.344 9.75 1 41 3 ASN B C 1
ATOM 1385 O O . ASN B 1 3 ? -6.477 -25.328 9.258 1 41 3 ASN B O 1
ATOM 1389 N N . ASP B 1 4 ? -6.281 -23.203 9.117 1 58.31 4 ASP B N 1
ATOM 1390 C CA . ASP B 1 4 ? -6.328 -23.297 7.664 1 58.31 4 ASP B CA 1
ATOM 1391 C C . ASP B 1 4 ? -5.016 -23.844 7.105 1 58.31 4 ASP B C 1
ATOM 1393 O O . ASP B 1 4 ? -3.955 -23.25 7.316 1 58.31 4 ASP B O 1
ATOM 1397 N N . ASP B 1 5 ? -4.836 -25.141 6.898 1 69.69 5 ASP B N 1
ATOM 1398 C CA . ASP B 1 5 ? -3.719 -25.938 6.402 1 69.69 5 ASP B CA 1
ATOM 1399 C C . ASP B 1 5 ? -2.93 -25.172 5.34 1 69.69 5 ASP B C 1
ATOM 1401 O O . ASP B 1 5 ? -1.802 -25.547 5.012 1 69.69 5 ASP B O 1
ATOM 1405 N N . ARG B 1 6 ? -3.381 -23.906 4.945 1 81.88 6 ARG B N 1
ATOM 1406 C CA . ARG B 1 6 ? -2.713 -23.234 3.842 1 81.88 6 ARG B CA 1
ATOM 1407 C C . ARG B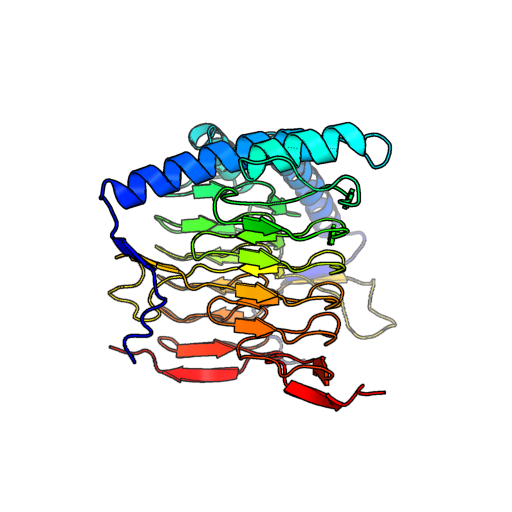 1 6 ? -1.893 -22.047 4.348 1 81.88 6 ARG B C 1
ATOM 1409 O O . ARG B 1 6 ? -1.255 -21.344 3.561 1 81.88 6 ARG B O 1
ATOM 1416 N N . THR B 1 7 ? -1.774 -22 5.621 1 91.44 7 THR B N 1
ATOM 1417 C CA . THR B 1 7 ? -1.102 -20.828 6.176 1 91.44 7 THR B CA 1
ATOM 1418 C C . THR B 1 7 ? 0.379 -21.109 6.41 1 91.44 7 THR B C 1
ATOM 1420 O O . THR B 1 7 ? 0.73 -22.141 7.012 1 91.44 7 THR B O 1
ATOM 1423 N N . THR B 1 8 ? 1.182 -20.266 5.859 1 94.06 8 THR B N 1
ATOM 1424 C CA . THR B 1 8 ? 2.611 -20.281 6.148 1 94.06 8 THR B CA 1
ATOM 1425 C C . THR B 1 8 ? 2.938 -19.328 7.293 1 94.06 8 THR B C 1
ATOM 1427 O O . THR B 1 8 ? 2.463 -18.188 7.312 1 94.06 8 THR B O 1
ATOM 1430 N N . ILE B 1 9 ? 3.668 -19.828 8.25 1 95.69 9 ILE B N 1
ATOM 1431 C CA . ILE B 1 9 ? 4.109 -19.016 9.383 1 95.69 9 ILE B CA 1
ATOM 1432 C C . ILE B 1 9 ? 5.629 -18.906 9.375 1 95.69 9 ILE B C 1
ATOM 1434 O O . ILE B 1 9 ? 6.332 -19.922 9.367 1 95.69 9 ILE B O 1
ATOM 1438 N N . ILE B 1 10 ? 6.109 -17.656 9.398 1 96.94 10 ILE B N 1
ATOM 1439 C CA . ILE B 1 10 ? 7.547 -17.422 9.414 1 96.94 10 ILE B CA 1
ATOM 1440 C C . ILE B 1 10 ? 7.93 -16.625 10.656 1 96.94 10 ILE B C 1
ATOM 1442 O O . ILE B 1 10 ? 7.805 -15.391 10.672 1 96.94 10 ILE B O 1
ATOM 1446 N N . PRO B 1 11 ? 8.43 -17.312 11.672 1 96.25 11 PRO B N 1
ATOM 1447 C CA . PRO B 1 11 ? 8.828 -16.594 12.883 1 96.25 11 PRO B CA 1
ATOM 1448 C C . PRO B 1 11 ? 10.031 -15.688 12.664 1 96.25 11 PRO B C 1
ATOM 1450 O O . PRO B 1 11 ? 10.891 -15.984 11.828 1 96.25 11 PRO B O 1
ATOM 1453 N N . ARG B 1 12 ? 10.094 -14.672 13.422 1 94.56 12 ARG B N 1
ATOM 1454 C CA . ARG B 1 12 ? 11.219 -13.742 13.352 1 94.56 12 ARG B CA 1
ATOM 1455 C C . ARG B 1 12 ? 12.508 -14.414 13.812 1 94.56 12 ARG B C 1
ATOM 1457 O O . ARG B 1 12 ? 12.484 -15.305 14.656 1 94.56 12 ARG B O 1
ATOM 1464 N N . ARG B 1 13 ? 13.609 -13.992 13.258 1 94.88 13 ARG B N 1
ATOM 1465 C CA . ARG B 1 13 ? 14.945 -14.406 13.664 1 94.88 13 ARG B CA 1
ATOM 1466 C C . ARG B 1 13 ? 15.133 -15.906 13.461 1 94.88 13 ARG B C 1
ATOM 1468 O O . ARG B 1 13 ? 15.617 -16.609 14.352 1 94.88 13 ARG B O 1
ATOM 1475 N N . THR B 1 14 ? 14.664 -16.469 12.398 1 96.69 14 THR B N 1
ATOM 1476 C CA . THR B 1 14 ? 14.852 -17.844 11.961 1 96.69 14 THR B CA 1
ATOM 1477 C C . THR B 1 14 ? 15.516 -17.891 10.586 1 96.69 14 THR B C 1
ATOM 1479 O O . THR B 1 14 ? 15.625 -16.859 9.914 1 96.69 14 THR B O 1
ATOM 1482 N N . PRO B 1 15 ? 16.047 -19 10.258 1 96.75 15 PRO B N 1
ATOM 1483 C CA . PRO B 1 15 ? 16.562 -19.141 8.891 1 96.75 15 PRO B CA 1
ATOM 1484 C C . PRO B 1 15 ? 15.508 -18.828 7.828 1 96.75 15 PRO B C 1
ATOM 1486 O O . PRO B 1 15 ? 15.828 -18.281 6.773 1 96.75 15 PRO B O 1
ATOM 1489 N N . GLU B 1 16 ? 14.25 -19.172 8.125 1 95.88 16 GLU B N 1
ATOM 1490 C CA . GLU B 1 16 ? 13.172 -18.906 7.176 1 95.88 16 GLU B CA 1
ATOM 1491 C C . GLU B 1 16 ? 12.969 -17.406 6.988 1 95.88 16 GLU B C 1
ATOM 1493 O O . GLU B 1 16 ? 12.719 -16.938 5.871 1 95.88 16 GLU B O 1
ATOM 1498 N N . SER B 1 17 ? 12.992 -16.719 8.078 1 96.19 17 SER B N 1
ATOM 1499 C CA . SER B 1 17 ? 12.852 -15.273 7.965 1 96.19 17 SER B CA 1
ATOM 1500 C C . SER B 1 17 ? 14.055 -14.648 7.25 1 96.19 17 SER B C 1
ATOM 1502 O O . SER B 1 17 ? 13.906 -13.672 6.52 1 96.19 17 SER B O 1
ATOM 1504 N N . ALA B 1 18 ? 15.219 -15.172 7.469 1 96.25 18 ALA B N 1
ATOM 1505 C CA . ALA B 1 18 ? 16.391 -14.703 6.746 1 96.25 18 ALA B CA 1
ATOM 1506 C C . ALA B 1 18 ? 16.266 -14.961 5.25 1 96.25 18 ALA B C 1
ATOM 1508 O O . ALA B 1 18 ? 16.641 -14.125 4.43 1 96.25 18 ALA B O 1
ATOM 1509 N N . ALA B 1 19 ? 15.766 -16.125 4.961 1 96.75 19 ALA B N 1
ATOM 1510 C CA . ALA B 1 19 ? 15.539 -16.469 3.559 1 96.75 19 ALA B CA 1
ATOM 1511 C C . ALA B 1 19 ? 14.516 -15.531 2.924 1 96.75 19 ALA B C 1
ATOM 1513 O O . ALA B 1 19 ? 14.656 -15.156 1.757 1 96.75 19 ALA B O 1
ATOM 1514 N N . MET B 1 20 ? 13.539 -15.172 3.662 1 95.31 20 MET B N 1
ATOM 1515 C CA . MET B 1 20 ? 12.531 -14.219 3.197 1 95.31 20 MET B CA 1
ATOM 1516 C C . MET B 1 20 ? 13.156 -12.875 2.867 1 95.31 20 MET B C 1
ATOM 1518 O O . MET B 1 20 ? 12.867 -12.289 1.823 1 95.31 20 MET B O 1
ATOM 1522 N N . VAL B 1 21 ? 13.984 -12.414 3.717 1 93.81 21 VAL B N 1
ATOM 1523 C CA . VAL B 1 21 ? 14.633 -11.125 3.518 1 93.81 21 VAL B CA 1
ATOM 1524 C C . VAL B 1 21 ? 15.523 -11.18 2.277 1 93.81 21 VAL B C 1
ATOM 1526 O O . VAL B 1 21 ? 15.555 -10.234 1.481 1 93.81 21 VAL B O 1
ATOM 1529 N N . ALA B 1 22 ? 16.219 -12.273 2.115 1 95.38 22 ALA B N 1
ATOM 1530 C CA . ALA B 1 22 ? 17.062 -12.453 0.941 1 95.38 22 ALA B CA 1
ATOM 1531 C C . ALA B 1 22 ? 16.25 -12.422 -0.343 1 95.38 22 ALA B C 1
ATOM 1533 O O . ALA B 1 22 ? 16.672 -11.852 -1.349 1 95.38 22 ALA B O 1
ATOM 1534 N N . GLU B 1 23 ? 15.117 -13.023 -0.257 1 95.62 23 GLU B N 1
ATOM 1535 C CA . GLU B 1 23 ? 14.234 -13.039 -1.416 1 95.62 23 GLU B CA 1
ATOM 1536 C C . GLU B 1 23 ? 13.711 -11.633 -1.728 1 95.62 23 GLU B C 1
ATOM 1538 O O . GLU B 1 23 ? 13.586 -11.258 -2.895 1 95.62 23 GLU B O 1
ATOM 1543 N N . VAL B 1 24 ? 13.375 -10.859 -0.726 1 93.69 24 VAL B N 1
ATOM 1544 C CA . VAL B 1 24 ? 12.922 -9.484 -0.906 1 93.69 24 VAL B CA 1
ATOM 1545 C C . VAL B 1 24 ? 14.016 -8.672 -1.609 1 93.69 24 VAL B C 1
ATOM 1547 O O . VAL B 1 24 ? 13.734 -7.961 -2.58 1 93.69 24 VAL B O 1
ATOM 1550 N N . LYS B 1 25 ? 15.219 -8.844 -1.149 1 93 25 LYS B N 1
ATOM 1551 C CA . LYS B 1 25 ? 16.359 -8.148 -1.754 1 93 25 LYS B CA 1
ATOM 1552 C C . LYS B 1 25 ? 16.5 -8.508 -3.23 1 93 25 LYS B C 1
ATOM 1554 O O . LYS B 1 25 ? 16.656 -7.625 -4.078 1 93 25 LYS B O 1
ATOM 1559 N N . ARG B 1 26 ? 16.438 -9.742 -3.475 1 94.88 26 ARG B N 1
ATOM 1560 C CA . ARG B 1 26 ? 16.547 -10.234 -4.844 1 94.88 26 ARG B CA 1
ATOM 1561 C C . ARG B 1 26 ? 15.445 -9.664 -5.727 1 94.88 26 ARG B C 1
ATOM 1563 O O . ARG B 1 26 ? 15.719 -9.156 -6.816 1 94.88 26 ARG B O 1
ATOM 1570 N N . ALA B 1 27 ? 14.266 -9.742 -5.27 1 95.81 27 ALA B N 1
ATOM 1571 C CA . ALA B 1 27 ? 13.102 -9.32 -6.043 1 95.81 27 ALA B CA 1
ATOM 1572 C C . ALA B 1 27 ? 13.141 -7.816 -6.312 1 95.81 27 ALA B C 1
ATOM 1574 O O . ALA B 1 27 ? 12.852 -7.371 -7.426 1 95.81 27 ALA B O 1
ATOM 1575 N N . MET B 1 28 ? 13.492 -7.125 -5.328 1 92.94 28 MET B N 1
ATOM 1576 C CA . MET B 1 28 ? 13.508 -5.672 -5.48 1 92.94 28 MET B CA 1
ATOM 1577 C C . MET B 1 28 ? 14.602 -5.234 -6.445 1 92.94 28 MET B C 1
ATOM 1579 O O . MET B 1 28 ? 14.438 -4.246 -7.168 1 92.94 28 MET B O 1
ATOM 1583 N N . SER B 1 29 ? 15.664 -5.934 -6.473 1 93.69 29 SER B N 1
ATOM 1584 C CA . SER B 1 29 ? 16.719 -5.648 -7.441 1 93.69 29 SER B CA 1
ATOM 1585 C C . SER B 1 29 ? 16.234 -5.887 -8.867 1 93.69 29 SER B C 1
ATOM 1587 O O . SER B 1 29 ? 16.484 -5.074 -9.758 1 93.69 29 SER B O 1
ATOM 1589 N N . ILE B 1 30 ? 15.555 -6.922 -9.07 1 96.69 30 ILE B N 1
ATOM 1590 C CA . ILE B 1 30 ? 15.062 -7.262 -10.406 1 96.69 30 ILE B CA 1
ATOM 1591 C C . ILE B 1 30 ? 13.945 -6.297 -10.805 1 96.69 30 ILE B C 1
ATOM 1593 O O . ILE B 1 30 ? 13.906 -5.82 -11.938 1 96.69 30 ILE B O 1
ATOM 1597 N N . ALA B 1 31 ? 13.047 -5.992 -9.836 1 96 31 ALA B N 1
ATOM 1598 C CA . ALA B 1 31 ? 11.961 -5.051 -10.109 1 96 31 ALA B CA 1
ATOM 1599 C C . ALA B 1 31 ? 12.516 -3.686 -10.516 1 96 31 ALA B C 1
ATOM 1601 O O . ALA B 1 31 ? 11.961 -3.016 -11.391 1 96 31 ALA B O 1
ATOM 1602 N N . ALA B 1 32 ? 13.586 -3.277 -9.883 1 93.5 32 ALA B N 1
ATOM 1603 C CA . ALA B 1 32 ? 14.211 -2.004 -10.227 1 93.5 32 ALA B CA 1
ATOM 1604 C C . ALA B 1 32 ? 14.68 -1.998 -11.68 1 93.5 32 ALA B C 1
ATOM 1606 O O . ALA B 1 32 ? 14.586 -0.976 -12.367 1 93.5 32 ALA B O 1
ATOM 1607 N N . ARG B 1 33 ? 15.172 -3.074 -12.141 1 95.62 33 ARG B N 1
ATOM 1608 C CA . ARG B 1 33 ? 15.594 -3.186 -13.539 1 95.62 33 ARG B CA 1
ATOM 1609 C C . ARG B 1 33 ? 14.398 -3.141 -14.477 1 95.62 33 ARG B C 1
ATOM 1611 O O . ARG B 1 33 ? 14.438 -2.479 -15.516 1 95.62 33 ARG B O 1
ATOM 1618 N N . ILE B 1 34 ? 13.352 -3.781 -14.094 1 97.44 34 ILE B N 1
ATOM 1619 C CA . ILE B 1 34 ? 12.125 -3.76 -14.883 1 97.44 34 ILE B CA 1
ATOM 1620 C C . ILE B 1 34 ? 11.609 -2.326 -15 1 97.44 34 ILE B C 1
ATOM 1622 O O . ILE B 1 34 ? 11.211 -1.893 -16.078 1 97.44 34 ILE B O 1
ATOM 1626 N N . ASN B 1 35 ? 11.727 -1.635 -13.945 1 95.94 35 ASN B N 1
ATOM 1627 C CA . ASN B 1 35 ? 11.102 -0.319 -13.852 1 95.94 35 ASN B CA 1
ATOM 1628 C C . ASN B 1 35 ? 11.914 0.739 -14.594 1 95.94 35 ASN B C 1
ATOM 1630 O O . ASN B 1 35 ? 11.477 1.887 -14.719 1 95.94 35 ASN B O 1
ATOM 1634 N N . ARG B 1 36 ? 13 0.434 -15.117 1 94.31 36 ARG B N 1
ATOM 1635 C CA . ARG B 1 36 ? 13.773 1.335 -15.961 1 94.31 36 ARG B CA 1
ATOM 1636 C C . ARG B 1 36 ? 13.383 1.181 -17.422 1 94.31 36 ARG B C 1
ATOM 1638 O O . ARG B 1 36 ? 13.828 1.955 -18.281 1 94.31 36 ARG B O 1
ATOM 1645 N N . LEU B 1 37 ? 12.57 0.162 -17.719 1 96.38 37 LEU B N 1
ATOM 1646 C CA . LEU B 1 37 ? 12.18 -0.148 -19.094 1 96.38 37 LEU B CA 1
ATOM 1647 C C . LEU B 1 37 ? 10.836 0.48 -19.438 1 96.38 37 LEU B C 1
ATOM 1649 O O . LEU B 1 37 ? 10.156 1.025 -18.562 1 96.38 37 LEU B O 1
ATOM 1653 N N . THR B 1 38 ? 10.547 0.445 -20.766 1 93.12 38 THR B N 1
ATOM 1654 C CA . THR B 1 38 ? 9.32 1.061 -21.266 1 93.12 38 THR B CA 1
ATOM 1655 C C . THR B 1 38 ? 8.5 0.057 -22.062 1 93.12 38 THR B C 1
ATOM 1657 O O . THR B 1 38 ? 8.859 -1.12 -22.156 1 93.12 38 THR B O 1
ATOM 1660 N N . PHE B 1 39 ? 7.359 0.536 -22.578 1 90.56 39 PHE B N 1
ATOM 1661 C CA . PHE B 1 39 ? 6.449 -0.29 -23.359 1 90.56 39 PHE B CA 1
ATOM 1662 C C . PHE B 1 39 ? 7.156 -0.863 -24.578 1 90.56 39 PHE B C 1
ATOM 1664 O O . PHE B 1 39 ? 6.828 -1.96 -25.031 1 90.56 39 PHE B O 1
ATOM 1671 N N . ASP B 1 40 ? 8.125 -0.26 -25.062 1 94.31 40 ASP B N 1
ATOM 1672 C CA . ASP B 1 40 ? 8.852 -0.676 -26.266 1 94.31 40 ASP B CA 1
ATOM 1673 C C . ASP B 1 40 ? 9.82 -1.811 -25.953 1 94.31 40 ASP B C 1
ATOM 1675 O O . ASP B 1 40 ? 10.398 -2.41 -26.859 1 94.31 40 ASP B O 1
ATOM 1679 N N . ASP B 1 41 ? 9.961 -2.137 -24.688 1 97.06 41 ASP B N 1
ATOM 1680 C CA . ASP B 1 41 ? 10.938 -3.131 -24.266 1 97.06 41 ASP B CA 1
ATOM 1681 C C . ASP B 1 41 ? 10.25 -4.418 -23.812 1 97.06 41 ASP B C 1
ATOM 1683 O O . ASP B 1 41 ? 10.703 -5.07 -22.875 1 97.06 41 ASP B O 1
ATOM 1687 N N . ALA B 1 42 ? 9.195 -4.773 -24.5 1 96 42 ALA B N 1
ATOM 1688 C CA . ALA B 1 42 ? 8.336 -5.871 -24.062 1 96 42 ALA B CA 1
ATOM 1689 C C . ALA B 1 42 ? 9.125 -7.164 -23.906 1 96 42 ALA B C 1
ATOM 1691 O O . ALA B 1 42 ? 8.906 -7.926 -22.969 1 96 42 ALA B O 1
ATOM 1692 N N . ALA B 1 43 ? 10.016 -7.496 -24.781 1 96.81 43 ALA B N 1
ATOM 1693 C CA . ALA B 1 43 ? 10.781 -8.742 -24.719 1 96.81 43 A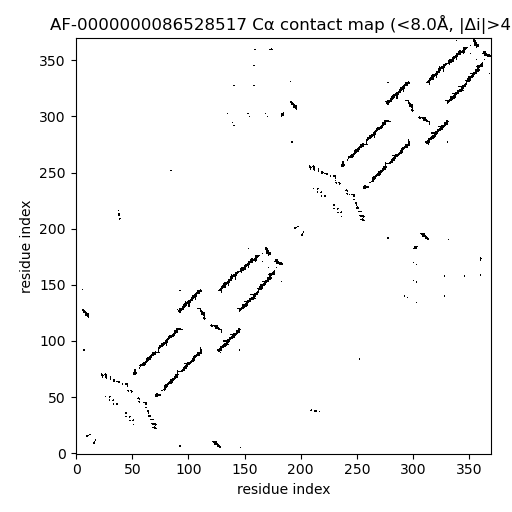LA B CA 1
ATOM 1694 C C . ALA B 1 43 ? 11.695 -8.766 -23.5 1 96.81 43 ALA B C 1
ATOM 1696 O O . ALA B 1 43 ? 11.812 -9.789 -22.812 1 96.81 43 ALA B O 1
ATOM 1697 N N . GLU B 1 44 ? 12.305 -7.648 -23.266 1 97.88 44 GLU B N 1
ATOM 1698 C CA . GLU B 1 44 ? 13.188 -7.555 -22.109 1 97.88 44 GLU B CA 1
ATOM 1699 C C . GLU B 1 44 ? 12.391 -7.609 -20.812 1 97.88 44 GLU B C 1
ATOM 1701 O O . GLU B 1 44 ? 12.828 -8.219 -19.828 1 97.88 44 GLU B O 1
ATOM 1706 N N . VAL B 1 45 ? 11.242 -6.945 -20.781 1 98.06 45 VAL B N 1
ATOM 1707 C CA . VAL B 1 45 ? 10.367 -7.012 -19.625 1 98.06 45 VAL B CA 1
ATOM 1708 C C . VAL B 1 45 ? 10 -8.461 -19.328 1 98.06 45 VAL B C 1
ATOM 1710 O O . VAL B 1 45 ? 10.062 -8.906 -18.188 1 98.06 45 VAL B O 1
ATOM 1713 N N . ARG B 1 46 ? 9.688 -9.211 -20.328 1 97.62 46 ARG B N 1
ATOM 1714 C CA . ARG B 1 46 ? 9.32 -10.617 -20.172 1 97.62 46 ARG B CA 1
ATOM 1715 C C . ARG B 1 46 ? 10.492 -11.43 -19.625 1 97.62 46 ARG B C 1
ATOM 1717 O O . ARG B 1 46 ? 10.305 -12.273 -18.734 1 97.62 46 ARG B O 1
ATOM 1724 N N . THR B 1 47 ? 11.656 -11.164 -20.156 1 98 47 THR B N 1
ATOM 1725 C CA . THR B 1 47 ? 12.852 -11.867 -19.703 1 98 47 THR B CA 1
ATOM 1726 C C . THR B 1 47 ? 13.117 -11.609 -18.219 1 98 47 THR B C 1
ATOM 1728 O O . THR B 1 47 ? 13.336 -12.539 -17.453 1 98 47 THR B O 1
ATOM 1731 N N . LEU B 1 48 ? 13.047 -10.383 -17.828 1 98.25 48 LEU B N 1
ATOM 1732 C CA . LEU B 1 48 ? 13.32 -10.008 -16.453 1 98.25 48 LEU B CA 1
ATOM 1733 C C . LEU B 1 48 ? 12.234 -10.547 -15.523 1 98.25 48 LEU B C 1
ATOM 1735 O O . LEU B 1 48 ? 12.523 -10.953 -14.391 1 98.25 48 LEU B O 1
ATOM 1739 N N . PHE B 1 49 ? 11.008 -10.492 -16.031 1 98.44 49 PHE B N 1
ATOM 1740 C CA . PHE B 1 49 ? 9.938 -11.047 -15.195 1 98.44 49 PHE B CA 1
ATOM 1741 C C . PHE B 1 49 ? 10.133 -12.539 -14.992 1 98.44 49 PHE B C 1
ATOM 1743 O O . PHE B 1 49 ? 9.859 -13.07 -13.914 1 98.44 49 PHE B O 1
ATOM 1750 N N . GLY B 1 50 ? 10.531 -13.234 -16.016 1 98.5 50 GLY B N 1
ATOM 1751 C CA . GLY B 1 50 ? 10.906 -14.633 -15.875 1 98.5 50 GLY B CA 1
ATOM 1752 C C . GLY B 1 50 ? 11.992 -14.859 -14.844 1 98.5 50 GLY B C 1
ATOM 1753 O O . GLY B 1 50 ? 11.922 -15.812 -14.062 1 98.5 50 GLY B O 1
ATOM 1754 N N . GLU B 1 51 ? 13.031 -14.016 -14.898 1 98.44 51 GLU B N 1
ATOM 1755 C CA . GLU B 1 51 ? 14.062 -14.062 -13.867 1 98.44 51 GLU B CA 1
ATOM 1756 C C . GLU B 1 51 ? 13.461 -13.859 -12.477 1 98.44 51 GLU B C 1
ATOM 1758 O O . GLU B 1 51 ? 13.836 -14.555 -11.523 1 98.44 51 GLU B O 1
ATOM 1763 N N . LEU B 1 52 ? 12.516 -12.984 -12.383 1 98.25 52 LEU B N 1
ATOM 1764 C CA . LEU B 1 52 ? 11.875 -12.664 -11.109 1 98.25 52 LEU B CA 1
ATOM 1765 C C . LEU B 1 52 ? 11.156 -13.883 -10.539 1 98.25 52 LEU B C 1
ATOM 1767 O O . LEU B 1 52 ? 11.305 -14.203 -9.359 1 98.25 52 LEU B O 1
ATOM 1771 N N . ILE B 1 53 ? 10.469 -14.578 -11.422 1 98.19 53 ILE B N 1
ATOM 1772 C CA . ILE B 1 53 ? 9.641 -15.656 -10.883 1 98.19 53 ILE B CA 1
ATOM 1773 C C . ILE B 1 53 ? 10.398 -16.969 -10.953 1 98.19 53 ILE B C 1
ATOM 1775 O O . ILE B 1 53 ? 9.891 -18.016 -10.523 1 98.19 53 ILE B O 1
ATOM 1779 N N . GLY B 1 54 ? 11.555 -16.984 -11.555 1 97.38 54 GLY B N 1
ATOM 1780 C CA . GLY B 1 54 ? 12.445 -18.141 -11.539 1 97.38 54 GLY B CA 1
ATOM 1781 C C . GLY B 1 54 ? 12.156 -19.125 -12.656 1 97.38 54 GLY B C 1
ATOM 1782 O O . GLY B 1 54 ? 12.578 -20.281 -12.594 1 97.38 54 GLY B O 1
ATOM 1783 N N . MET B 1 55 ? 11.359 -18.781 -13.578 1 96.06 55 MET B N 1
ATOM 1784 C CA . MET B 1 55 ? 11.055 -19.609 -14.734 1 96.06 55 MET B CA 1
ATOM 1785 C C . MET B 1 55 ? 10.625 -18.75 -15.922 1 96.06 55 MET B C 1
ATOM 1787 O O . MET B 1 55 ? 10.148 -17.625 -15.742 1 96.06 55 MET B O 1
ATOM 1791 N N . PRO B 1 56 ? 10.797 -19.297 -17.109 1 94 56 PRO B N 1
ATOM 1792 C CA . PRO B 1 56 ? 10.336 -18.531 -18.266 1 94 56 PRO B CA 1
ATOM 1793 C C . PRO B 1 56 ? 8.828 -18.281 -18.25 1 94 56 PRO B C 1
ATOM 1795 O O . PRO B 1 56 ? 8.07 -19.125 -17.781 1 94 56 PRO B O 1
ATOM 1798 N N . VAL B 1 57 ? 8.477 -17.141 -18.75 1 95.38 57 VAL B N 1
ATOM 1799 C CA . VAL B 1 57 ? 7.059 -16.812 -18.859 1 95.38 57 VAL B CA 1
ATOM 1800 C C . VAL B 1 57 ? 6.594 -17 -20.312 1 95.38 57 VAL B C 1
ATOM 1802 O O . VAL B 1 57 ? 7.402 -16.969 -21.234 1 95.38 57 VAL B O 1
ATOM 1805 N N . ASP B 1 58 ? 5.328 -17.25 -20.422 1 95.56 58 ASP B N 1
ATOM 1806 C CA . ASP B 1 58 ? 4.691 -17.469 -21.719 1 95.56 58 ASP B CA 1
ATOM 1807 C C . ASP B 1 58 ? 4.953 -16.281 -22.656 1 95.56 58 ASP B C 1
ATOM 1809 O O . ASP B 1 58 ? 5.047 -15.141 -22.219 1 95.56 58 ASP B O 1
ATOM 1813 N N . ASP B 1 59 ? 4.973 -16.5 -24 1 95.94 59 ASP B N 1
ATOM 1814 C CA . ASP B 1 59 ? 5.23 -15.461 -25 1 95.94 59 ASP B CA 1
ATOM 1815 C C . ASP B 1 59 ? 4.109 -14.43 -25.016 1 95.94 59 ASP B C 1
ATOM 1817 O O . ASP B 1 59 ? 4.32 -13.281 -25.422 1 95.94 59 ASP B O 1
ATOM 1821 N N . GLY B 1 60 ? 2.936 -14.906 -24.594 1 97.25 60 GLY B N 1
ATOM 1822 C CA . GLY B 1 60 ? 1.794 -14.008 -24.578 1 97.25 60 GLY B CA 1
ATOM 1823 C C . GLY B 1 60 ? 1.729 -13.148 -23.344 1 97.25 60 GLY B C 1
ATOM 1824 O O . GLY B 1 60 ? 0.856 -12.289 -23.219 1 97.25 60 GLY B O 1
ATOM 1825 N N . PHE B 1 61 ? 2.705 -13.266 -22.469 1 97.81 61 PHE B N 1
ATOM 1826 C CA . PHE B 1 61 ? 2.764 -12.461 -21.25 1 97.81 61 PHE B CA 1
ATOM 1827 C C . PHE B 1 61 ? 3.137 -11.023 -21.578 1 97.81 61 PHE B C 1
ATOM 1829 O O . PHE B 1 61 ? 4.043 -10.773 -22.375 1 97.81 61 PHE B O 1
ATOM 1836 N N . ALA B 1 62 ? 2.406 -10.094 -20.859 1 97.88 62 ALA B N 1
ATOM 1837 C CA . ALA B 1 62 ? 2.736 -8.68 -21 1 97.88 62 ALA B CA 1
ATOM 1838 C C . ALA B 1 62 ? 2.615 -7.957 -19.656 1 97.88 62 ALA B C 1
ATOM 1840 O O . ALA B 1 62 ? 1.688 -8.211 -18.891 1 97.88 62 ALA B O 1
ATOM 1841 N N . LEU B 1 63 ? 3.561 -7.125 -19.391 1 98.38 63 LEU B N 1
ATOM 1842 C CA . LEU B 1 63 ? 3.596 -6.246 -18.234 1 98.38 63 LEU B CA 1
ATOM 1843 C C . LEU B 1 63 ? 4.012 -4.836 -18.625 1 98.38 63 LEU B C 1
ATOM 1845 O O . LEU B 1 63 ? 4.977 -4.652 -19.375 1 98.38 63 LEU B O 1
ATOM 1849 N N . ILE B 1 64 ? 3.281 -3.881 -18.188 1 98.06 64 ILE B N 1
ATOM 1850 C CA . ILE B 1 64 ? 3.682 -2.488 -18.359 1 98.06 64 ILE B CA 1
ATOM 1851 C C . ILE B 1 64 ? 4.258 -1.951 -17.062 1 98.06 64 ILE B C 1
ATOM 1853 O O . ILE B 1 64 ? 3.545 -1.831 -16.062 1 98.06 64 ILE B O 1
ATOM 1857 N N . PRO B 1 65 ? 5.504 -1.649 -17.047 1 97.19 65 PRO B N 1
ATOM 1858 C CA . PRO B 1 65 ? 6.09 -1.077 -15.836 1 97.19 65 PRO B CA 1
ATOM 1859 C C . PRO B 1 65 ? 5.496 0.286 -15.477 1 97.19 65 PRO B C 1
ATOM 1861 O O . PRO B 1 65 ? 4.934 0.962 -16.344 1 97.19 65 PRO B O 1
ATOM 1864 N N . PRO B 1 66 ? 5.648 0.763 -14.18 1 96.88 66 PRO B N 1
ATOM 1865 C CA . PRO B 1 66 ? 6.422 0.128 -13.109 1 96.88 66 PRO B CA 1
ATOM 1866 C C . PRO B 1 66 ? 5.676 -1.025 -12.445 1 96.88 66 PRO B C 1
ATOM 1868 O O . PRO B 1 66 ? 4.465 -1.179 -12.641 1 96.88 66 PRO B O 1
ATOM 1871 N N . PHE B 1 67 ? 6.398 -1.892 -11.766 1 97.94 67 PHE B N 1
ATOM 1872 C CA . PHE B 1 67 ? 5.938 -3.082 -11.062 1 97.94 67 PHE B CA 1
ATOM 1873 C C . PHE B 1 67 ? 6.664 -3.24 -9.727 1 97.94 67 PHE B C 1
ATOM 1875 O O . PHE B 1 67 ? 7.879 -3.041 -9.648 1 97.94 67 PHE B O 1
ATOM 1882 N N . HIS B 1 68 ? 5.879 -3.58 -8.68 1 97.5 68 HIS B N 1
ATOM 1883 C CA . HIS B 1 68 ? 6.473 -3.729 -7.359 1 97.5 68 HIS B CA 1
ATOM 1884 C C . HIS B 1 68 ? 6.258 -5.137 -6.812 1 97.5 68 HIS B C 1
ATOM 1886 O O . HIS B 1 68 ? 5.168 -5.695 -6.941 1 97.5 68 HIS B O 1
ATOM 1892 N N . ALA B 1 69 ? 7.297 -5.695 -6.203 1 95.94 69 ALA B N 1
ATOM 1893 C CA . ALA B 1 69 ? 7.25 -7.051 -5.664 1 95.94 69 ALA B CA 1
ATOM 1894 C C . ALA B 1 69 ? 8.227 -7.215 -4.504 1 95.94 69 ALA B C 1
ATOM 1896 O O . ALA B 1 69 ? 9.289 -6.578 -4.48 1 95.94 69 ALA B O 1
ATOM 1897 N N . THR B 1 70 ? 7.906 -8.078 -3.529 1 92.56 70 THR B N 1
ATOM 1898 C CA . THR B 1 70 ? 8.828 -8.461 -2.461 1 92.56 70 THR B CA 1
ATOM 1899 C C . THR B 1 70 ? 9.234 -9.922 -2.598 1 92.56 70 THR B C 1
ATOM 1901 O O . THR B 1 70 ? 9.82 -10.5 -1.675 1 92.56 70 THR B O 1
ATOM 1904 N N . GLY B 1 71 ? 8.938 -10.508 -3.658 1 94.5 71 GLY B N 1
ATOM 1905 C CA . GLY B 1 71 ? 9.258 -11.867 -4.059 1 94.5 71 GLY B CA 1
ATOM 1906 C C . GLY B 1 71 ? 8.977 -12.141 -5.523 1 94.5 71 GLY B C 1
ATOM 1907 O O . GLY B 1 71 ? 8.727 -11.211 -6.297 1 94.5 71 GLY B O 1
ATOM 1908 N N . GLY B 1 72 ? 9.07 -13.359 -5.852 1 96.88 72 GLY B N 1
ATOM 1909 C CA . GLY B 1 72 ? 8.797 -13.781 -7.219 1 96.88 72 GLY B CA 1
ATOM 1910 C C . GLY B 1 72 ? 8.656 -15.281 -7.363 1 96.88 72 GLY B C 1
ATOM 1911 O O . GLY B 1 72 ? 7.77 -15.766 -8.078 1 96.88 72 GLY B O 1
ATOM 1912 N N . THR B 1 73 ? 9.383 -15.953 -6.672 1 96.5 73 THR B N 1
ATOM 1913 C CA . THR B 1 73 ? 9.469 -17.406 -6.855 1 96.5 73 THR B CA 1
ATOM 1914 C C . THR B 1 73 ? 8.195 -18.078 -6.379 1 96.5 73 THR B C 1
ATOM 1916 O O . THR B 1 73 ? 7.965 -19.25 -6.672 1 96.5 73 THR B O 1
ATOM 1919 N N . GLY B 1 74 ? 7.359 -17.391 -5.676 1 96.69 74 GLY B N 1
ATOM 1920 C CA . GLY B 1 74 ? 6.074 -17.922 -5.246 1 96.69 74 GLY B CA 1
ATOM 1921 C C . GLY B 1 74 ? 4.98 -17.75 -6.285 1 96.69 74 GLY B C 1
ATOM 1922 O O . GLY B 1 74 ? 3.855 -18.219 -6.094 1 96.69 74 GLY B O 1
ATOM 1923 N N . MET B 1 75 ? 5.305 -17.156 -7.371 1 98 75 MET B N 1
ATOM 1924 C CA . MET B 1 75 ? 4.316 -16.875 -8.406 1 98 75 MET B CA 1
ATOM 1925 C C . MET B 1 75 ? 4.297 -17.984 -9.461 1 98 75 MET B C 1
ATOM 1927 O O . MET B 1 75 ? 5.352 -18.484 -9.852 1 98 75 MET B O 1
ATOM 1931 N N . LYS B 1 76 ? 3.139 -18.344 -9.812 1 97.94 76 LYS B N 1
ATOM 1932 C CA . LYS B 1 76 ? 2.881 -19.219 -10.961 1 97.94 76 LYS B CA 1
ATOM 1933 C C . LYS B 1 76 ? 1.919 -18.562 -11.945 1 97.94 76 LYS B C 1
ATOM 1935 O O . LYS B 1 76 ? 0.79 -18.219 -11.578 1 97.94 76 LYS B O 1
ATOM 1940 N N . LEU B 1 77 ? 2.357 -18.453 -13.188 1 97.94 77 LEU B N 1
ATOM 1941 C CA . LEU B 1 77 ? 1.565 -17.734 -14.188 1 97.94 77 LEU B CA 1
ATOM 1942 C C . LEU B 1 77 ? 1.13 -18.688 -15.297 1 97.94 77 LEU B C 1
ATOM 1944 O O . LEU B 1 77 ? 1.922 -19.5 -15.766 1 97.94 77 LEU B O 1
ATOM 1948 N N . GLY B 1 78 ? -0.119 -18.547 -15.672 1 98.19 78 GLY B N 1
ATOM 1949 C CA . GLY B 1 78 ? -0.602 -19.219 -16.875 1 98.19 78 GLY B CA 1
ATOM 1950 C C . GLY B 1 78 ? -0.199 -18.531 -18.156 1 98.19 78 GLY B C 1
ATOM 1951 O O . GLY B 1 78 ? 0.742 -17.734 -18.172 1 98.19 78 GLY B O 1
ATOM 1952 N N . ARG B 1 79 ? -0.887 -18.844 -19.25 1 98.38 79 ARG B N 1
ATOM 1953 C CA . ARG B 1 79 ? -0.616 -18.297 -20.578 1 98.38 79 ARG B CA 1
ATOM 1954 C C . ARG B 1 79 ? -1.399 -17.016 -20.812 1 98.38 79 ARG B C 1
ATOM 1956 O O . ARG B 1 79 ? -2.521 -16.875 -20.312 1 98.38 79 ARG B O 1
ATOM 1963 N N . ASN B 1 80 ? -0.812 -16.047 -21.547 1 98.5 80 ASN B N 1
ATOM 1964 C CA . ASN B 1 80 ? -1.479 -14.844 -22.031 1 98.5 80 ASN B CA 1
ATOM 1965 C C . ASN B 1 80 ? -1.988 -13.977 -20.891 1 98.5 80 ASN B C 1
ATOM 1967 O O . ASN B 1 80 ? -3.135 -13.523 -20.906 1 98.5 80 ASN B O 1
ATOM 1971 N N . VAL B 1 81 ? -1.188 -13.797 -19.938 1 98.75 81 VAL B N 1
ATOM 1972 C CA . VAL B 1 81 ? -1.502 -12.945 -18.797 1 98.75 81 VAL B CA 1
ATOM 1973 C C . VAL B 1 81 ? -1.058 -11.508 -19.078 1 98.75 81 VAL B C 1
ATOM 1975 O O . VAL B 1 81 ? 0.038 -11.289 -19.609 1 98.75 81 VAL B O 1
ATOM 1978 N N . PHE B 1 82 ? -1.925 -10.57 -18.734 1 98.75 82 PHE B N 1
ATOM 1979 C CA . PHE B 1 82 ? -1.618 -9.156 -18.891 1 98.75 82 PHE B CA 1
ATOM 1980 C C . PHE B 1 82 ? -1.646 -8.438 -17.547 1 98.75 82 PHE B C 1
ATOM 1982 O O . PHE B 1 82 ? -2.621 -8.547 -16.797 1 98.75 82 PHE B O 1
ATOM 1989 N N . ILE B 1 83 ? -0.58 -7.73 -17.219 1 98.75 83 ILE B N 1
ATOM 1990 C CA . ILE B 1 83 ? -0.469 -6.922 -16 1 98.75 83 ILE B CA 1
ATOM 1991 C C . ILE B 1 83 ? -0.2 -5.465 -16.375 1 98.75 83 ILE B C 1
ATOM 1993 O O . ILE B 1 83 ? 0.828 -5.152 -16.984 1 98.75 83 ILE B O 1
ATOM 1997 N N . ASN B 1 84 ? -1.119 -4.582 -15.977 1 98.5 84 ASN B N 1
ATOM 1998 C CA . ASN B 1 84 ? -0.993 -3.162 -16.297 1 98.5 84 ASN B CA 1
ATOM 1999 C C . ASN B 1 84 ? -0.085 -2.447 -15.297 1 98.5 84 ASN B C 1
ATOM 2001 O O . ASN B 1 84 ? 0.566 -3.092 -14.469 1 98.5 84 ASN B O 1
ATOM 2005 N N . GLN B 1 85 ? 0.057 -1.191 -15.289 1 98.06 85 GLN B N 1
ATOM 2006 C CA . GLN B 1 85 ? 1.1 -0.387 -14.664 1 98.06 85 GLN B CA 1
ATOM 2007 C C . GLN B 1 85 ? 0.888 -0.297 -13.156 1 98.06 85 GLN B C 1
ATOM 2009 O O . GLN B 1 85 ? -0.25 -0.249 -12.68 1 98.06 85 GLN B O 1
ATOM 2014 N N . ASN B 1 86 ? 1.973 -0.267 -12.414 1 98 86 ASN B N 1
ATOM 2015 C CA . ASN B 1 86 ? 2.055 0.103 -11.008 1 98 86 ASN B CA 1
ATOM 2016 C C . ASN B 1 86 ? 1.349 -0.916 -10.117 1 98 86 ASN B C 1
ATOM 2018 O O . ASN B 1 86 ? 0.694 -0.545 -9.141 1 98 86 ASN B O 1
ATOM 2022 N N . CYS B 1 87 ? 1.389 -2.156 -10.516 1 98.69 87 CYS B N 1
ATOM 2023 C CA . CYS B 1 87 ? 0.831 -3.223 -9.695 1 98.69 87 CYS B CA 1
ATOM 2024 C C . CYS B 1 87 ? 1.824 -3.662 -8.625 1 98.69 87 CYS B C 1
ATOM 2026 O O . CYS B 1 87 ? 3.035 -3.496 -8.789 1 98.69 87 CYS B O 1
ATOM 2028 N N . THR B 1 88 ? 1.3 -4.137 -7.516 1 98.69 88 THR B N 1
ATOM 2029 C CA . THR B 1 88 ? 2.064 -4.633 -6.379 1 98.69 88 THR B CA 1
ATOM 2030 C C . THR B 1 88 ? 1.706 -6.086 -6.078 1 98.69 88 THR B C 1
ATOM 2032 O O . THR B 1 88 ? 0.566 -6.387 -5.719 1 98.69 88 THR B O 1
ATOM 2035 N N . PHE B 1 89 ? 2.713 -6.992 -6.207 1 98.62 89 PHE B N 1
ATOM 2036 C CA . PHE B 1 89 ? 2.498 -8.406 -5.938 1 98.62 89 PHE B CA 1
ATOM 2037 C C . PHE B 1 89 ? 3.408 -8.891 -4.816 1 98.62 89 PHE B C 1
ATOM 2039 O O . PHE B 1 89 ? 4.633 -8.898 -4.961 1 98.62 89 PHE B O 1
ATOM 2046 N N . TYR B 1 90 ? 2.855 -9.234 -3.693 1 98.19 90 TYR B N 1
ATOM 2047 C CA . TYR B 1 90 ? 3.547 -9.891 -2.588 1 98.19 90 TYR B CA 1
ATOM 2048 C C . TYR B 1 90 ? 3.15 -11.359 -2.492 1 98.19 90 TYR B C 1
ATOM 2050 O O . TYR B 1 90 ? 2.07 -11.68 -1.992 1 98.19 90 TYR B O 1
ATOM 2058 N N . ASP B 1 91 ? 4.098 -12.297 -2.85 1 98.06 91 ASP B N 1
ATOM 2059 C CA . ASP B 1 91 ? 3.719 -13.672 -3.186 1 98.06 91 ASP B CA 1
ATOM 2060 C C . ASP B 1 91 ? 4.219 -14.648 -2.131 1 98.06 91 ASP B C 1
ATOM 2062 O O . ASP B 1 91 ? 4.328 -15.852 -2.393 1 98.06 91 ASP B O 1
ATOM 2066 N N . LEU B 1 92 ? 4.469 -14.18 -0.95 1 97.12 92 LEU B N 1
ATOM 2067 C CA . LEU B 1 92 ? 5.062 -15.031 0.077 1 97.12 92 LEU B CA 1
ATOM 2068 C C . LEU B 1 92 ? 4.203 -16.266 0.321 1 97.12 92 LEU B C 1
ATOM 2070 O O . LEU B 1 92 ? 4.73 -17.359 0.535 1 97.12 92 LEU B O 1
ATOM 2074 N N . GLY B 1 93 ? 2.922 -16.141 0.329 1 97.38 93 GLY B N 1
ATOM 2075 C CA . GLY B 1 93 ? 2.002 -17.234 0.596 1 97.38 93 GLY B CA 1
ATOM 2076 C C . GLY B 1 93 ? 1.716 -18.078 -0.627 1 97.38 93 GLY B C 1
ATOM 2077 O O . GLY B 1 93 ? 0.999 -19.078 -0.541 1 97.38 93 GLY B O 1
ATOM 2078 N N . GLY B 1 94 ? 2.205 -17.688 -1.77 1 98 94 GLY B N 1
ATOM 2079 C CA . GLY B 1 94 ? 1.857 -18.297 -3.047 1 98 94 GLY B CA 1
ATOM 2080 C C . GLY B 1 94 ? 0.851 -17.469 -3.836 1 98 94 GLY B C 1
ATOM 2081 O O . GLY B 1 94 ? -0.126 -16.969 -3.277 1 98 94 GLY B O 1
ATOM 2082 N N . LEU B 1 95 ? 1.146 -17.297 -5.113 1 98.56 95 LEU B N 1
ATOM 2083 C CA . LEU B 1 95 ? 0.275 -16.547 -6.012 1 98.56 95 LEU B CA 1
ATOM 2084 C C . LEU B 1 95 ? 0.133 -17.266 -7.352 1 98.56 95 LEU B C 1
ATOM 2086 O O . LEU B 1 95 ? 1.089 -17.328 -8.125 1 98.56 95 LEU B O 1
ATOM 2090 N N . GLU B 1 96 ? -1.017 -17.781 -7.566 1 98.81 96 GLU B N 1
ATOM 2091 C CA . GLU B 1 96 ? -1.298 -18.469 -8.828 1 98.81 96 GLU B CA 1
ATOM 2092 C C . GLU B 1 96 ? -2.232 -17.641 -9.703 1 98.81 96 GLU B C 1
ATOM 2094 O O . GLU B 1 96 ? -3.316 -17.25 -9.266 1 98.81 96 GLU B O 1
ATOM 2099 N N . ILE B 1 97 ? -1.8 -17.359 -10.93 1 98.88 97 ILE B N 1
ATOM 2100 C CA . ILE B 1 97 ? -2.58 -16.594 -11.898 1 98.88 97 ILE B CA 1
ATOM 2101 C C . ILE B 1 97 ? -2.826 -17.453 -13.141 1 98.88 97 ILE B C 1
ATOM 2103 O O . ILE B 1 97 ? -1.879 -17.859 -13.82 1 98.88 97 ILE B O 1
ATOM 2107 N N . GLY B 1 98 ? -4.078 -17.672 -13.445 1 98.88 98 GLY B N 1
ATOM 2108 C CA . GLY B 1 98 ? -4.461 -18.578 -14.516 1 98.88 98 GLY B CA 1
ATOM 2109 C C . GLY B 1 98 ? -4.328 -17.953 -15.891 1 98.88 98 GLY B C 1
ATOM 2110 O O . GLY B 1 98 ? -3.943 -16.797 -16.016 1 98.88 98 GLY B O 1
ATOM 2111 N N . ASP B 1 99 ? -4.695 -18.781 -16.938 1 98.88 99 ASP B N 1
ATOM 2112 C CA . ASP B 1 99 ? -4.613 -18.359 -18.344 1 98.88 99 ASP B CA 1
ATOM 2113 C C . ASP B 1 99 ? -5.57 -17.203 -18.625 1 98.88 99 ASP B C 1
ATOM 2115 O O . ASP B 1 99 ? -6.688 -17.172 -18.094 1 98.88 99 ASP B O 1
ATOM 2119 N N . ASP B 1 100 ? -5.121 -16.203 -19.375 1 98.88 100 ASP B N 1
ATOM 2120 C CA . ASP B 1 100 ? -5.961 -15.18 -19.984 1 98.88 100 ASP B CA 1
ATOM 2121 C C . ASP B 1 100 ? -6.453 -14.172 -18.953 1 98.88 100 ASP B C 1
ATOM 2123 O O . ASP B 1 100 ? -7.461 -13.5 -19.172 1 98.88 100 ASP B O 1
ATOM 2127 N N . VAL B 1 101 ? -5.797 -14.18 -17.844 1 98.94 101 VAL B N 1
ATOM 2128 C CA . VAL B 1 101 ? -6.145 -13.203 -16.812 1 98.94 101 VAL B CA 1
ATOM 2129 C C . VAL B 1 101 ? -5.68 -11.812 -17.234 1 98.94 101 VAL B C 1
ATOM 2131 O O . VAL B 1 101 ? -4.582 -11.664 -17.781 1 98.94 101 VAL B O 1
ATOM 2134 N N . MET B 1 102 ? -6.508 -10.812 -17.016 1 98.94 102 MET B N 1
ATOM 2135 C CA . MET B 1 102 ? -6.191 -9.406 -17.234 1 98.94 102 MET B CA 1
ATOM 2136 C C . MET B 1 102 ? -6.238 -8.617 -15.93 1 98.94 102 MET B C 1
ATOM 2138 O O . MET B 1 102 ? -7.254 -8.633 -15.227 1 98.94 102 MET B O 1
ATOM 2142 N N . ILE B 1 103 ? -5.172 -7.949 -15.656 1 98.94 103 ILE B N 1
ATOM 2143 C CA . ILE B 1 103 ? -5.059 -7.184 -14.422 1 98.94 103 ILE B CA 1
ATOM 2144 C C . ILE B 1 103 ? -4.863 -5.707 -14.742 1 98.94 103 ILE B C 1
ATOM 2146 O O . ILE B 1 103 ? -3.865 -5.324 -15.359 1 98.94 103 ILE B O 1
ATOM 2150 N N . GLY B 1 104 ? -5.777 -4.895 -14.273 1 98.88 104 GLY B N 1
ATOM 2151 C CA . GLY B 1 104 ? -5.719 -3.459 -14.5 1 98.88 104 GLY B CA 1
ATOM 2152 C C . GLY B 1 104 ? -4.617 -2.777 -13.711 1 98.88 104 GLY B C 1
ATOM 2153 O O . GLY B 1 104 ? -3.857 -3.436 -13 1 98.88 104 GLY B O 1
ATOM 2154 N N . PRO B 1 105 ? -4.531 -1.428 -13.859 1 98.81 105 PRO B N 1
ATOM 2155 C CA . PRO B 1 105 ? -3.447 -0.7 -13.195 1 98.81 105 PRO B CA 1
ATOM 2156 C C . PRO B 1 105 ? -3.672 -0.545 -11.695 1 98.81 105 PRO B C 1
ATOM 2158 O O . PRO B 1 105 ? -4.82 -0.493 -11.242 1 98.81 105 PRO B O 1
ATOM 2161 N N . ASN B 1 106 ? -2.568 -0.47 -10.961 1 98.69 106 ASN B N 1
ATOM 2162 C CA . ASN B 1 106 ? -2.566 -0.131 -9.539 1 98.69 106 ASN B CA 1
ATOM 2163 C C . ASN B 1 106 ? -3.201 -1.235 -8.695 1 98.69 106 ASN B C 1
ATOM 2165 O O . ASN B 1 106 ? -3.701 -0.977 -7.602 1 98.69 106 ASN B O 1
ATOM 2169 N N . VAL B 1 107 ? -3.262 -2.451 -9.227 1 98.88 107 VAL B N 1
ATOM 2170 C CA . VAL B 1 107 ? -3.83 -3.576 -8.492 1 98.88 107 VAL B CA 1
ATOM 2171 C C . VAL B 1 107 ? -2.809 -4.098 -7.48 1 98.88 107 VAL B C 1
ATOM 2173 O O . VAL B 1 107 ? -1.609 -4.137 -7.766 1 98.88 107 VAL B O 1
ATOM 2176 N N . SER B 1 108 ? -3.291 -4.473 -6.301 1 98.94 108 SER B N 1
ATOM 2177 C CA . SER B 1 108 ? -2.463 -5.066 -5.258 1 98.94 108 SER B CA 1
ATOM 2178 C C . SER B 1 108 ? -2.902 -6.496 -4.953 1 98.94 108 SER B C 1
ATOM 2180 O O . SER B 1 108 ? -4.055 -6.73 -4.59 1 98.94 108 SER B O 1
ATOM 2182 N N . LEU B 1 109 ? -2.029 -7.484 -5.121 1 98.94 109 LEU B N 1
ATOM 2183 C CA . LEU B 1 109 ? -2.193 -8.859 -4.672 1 98.94 109 LEU B CA 1
ATOM 2184 C C . LEU B 1 109 ? -1.258 -9.164 -3.506 1 98.94 109 LEU B C 1
ATOM 2186 O O . LEU B 1 109 ? -0.058 -9.367 -3.705 1 98.94 109 LEU B O 1
ATOM 2190 N N . ILE B 1 110 ? -1.788 -9.188 -2.289 1 98.69 110 ILE B N 1
ATOM 2191 C CA . ILE B 1 110 ? -0.975 -9.242 -1.08 1 98.69 110 ILE B CA 1
ATOM 2192 C C . ILE B 1 110 ? -1.272 -10.531 -0.315 1 98.69 110 ILE B C 1
ATOM 2194 O O . ILE B 1 110 ? -2.316 -10.648 0.33 1 98.69 110 ILE B O 1
ATOM 2198 N N . THR B 1 111 ? -0.308 -11.469 -0.261 1 98.38 111 THR B N 1
ATOM 2199 C CA . THR B 1 111 ? -0.559 -12.773 0.342 1 98.38 111 THR B CA 1
ATOM 2200 C C . THR B 1 111 ? -0.148 -12.773 1.812 1 98.38 111 THR B C 1
ATOM 2202 O O . THR B 1 111 ? -0.497 -13.695 2.557 1 98.38 111 THR B O 1
ATOM 2205 N N . SER B 1 112 ? 0.594 -11.773 2.207 1 97.12 112 SER B N 1
ATOM 2206 C CA . SER B 1 112 ? 1.212 -11.828 3.527 1 97.12 112 SER B CA 1
ATOM 2207 C C . SER B 1 112 ? 0.635 -10.766 4.453 1 97.12 112 SER B C 1
ATOM 2209 O O . SER B 1 112 ? 0.081 -9.766 3.986 1 97.12 112 SER B O 1
ATOM 2211 N N . GLY B 1 113 ? 0.77 -11.008 5.723 1 95.88 113 GLY B N 1
ATOM 2212 C CA . GLY B 1 113 ? 0.382 -10.109 6.797 1 95.88 113 GLY B CA 1
ATOM 2213 C C . GLY B 1 113 ? 1.025 -10.453 8.125 1 95.88 113 GLY B C 1
ATOM 2214 O O . GLY B 1 113 ? 2.064 -11.117 8.164 1 95.88 113 GLY B O 1
ATOM 2215 N N . HIS B 1 114 ? 0.455 -9.828 9.117 1 96.56 114 HIS B N 1
ATOM 2216 C CA . HIS B 1 114 ? 0.916 -10.023 10.492 1 96.56 114 HIS B CA 1
ATOM 2217 C C . HIS B 1 114 ? -0.242 -10.391 11.414 1 96.56 114 HIS B C 1
ATOM 2219 O O . HIS B 1 114 ? -1.406 -10.164 11.078 1 96.56 114 HIS B O 1
ATOM 2225 N N . PRO B 1 115 ? 0.127 -10.961 12.586 1 95.25 115 PRO B N 1
ATOM 2226 C CA . PRO B 1 115 ? -0.93 -11.133 13.586 1 95.25 115 PRO B CA 1
ATOM 2227 C C . PRO B 1 115 ? -1.627 -9.828 13.945 1 95.25 115 PRO B C 1
ATOM 2229 O O . PRO B 1 115 ? -0.975 -8.781 14.047 1 95.25 115 PRO B O 1
ATOM 2232 N N . VAL B 1 116 ? -2.957 -9.93 14.117 1 95.19 116 VAL B N 1
ATOM 2233 C CA . VAL B 1 116 ? -3.742 -8.758 14.477 1 95.19 116 VAL B CA 1
ATOM 2234 C C . VAL B 1 116 ? -3.6 -8.469 15.969 1 95.19 116 VAL B C 1
ATOM 2236 O O . VAL B 1 116 ? -3.717 -7.324 16.406 1 95.19 116 VAL B O 1
ATOM 2239 N N . GLU B 1 117 ? -3.264 -9.484 16.75 1 95.31 117 GLU B N 1
ATOM 2240 C CA . GLU B 1 117 ? -3.012 -9.32 18.172 1 95.31 117 GLU B CA 1
ATOM 2241 C C . GLU B 1 117 ? -1.792 -8.438 18.422 1 95.31 117 GLU B C 1
ATOM 2243 O O . GLU B 1 117 ? -0.689 -8.75 17.969 1 95.31 117 GLU B O 1
ATOM 2248 N N . PRO B 1 118 ? -1.97 -7.371 19.188 1 96.69 118 PRO B N 1
ATOM 2249 C CA . PRO B 1 118 ? -0.879 -6.406 19.344 1 96.69 118 PRO B CA 1
ATOM 2250 C C . PRO B 1 118 ? 0.395 -7.035 19.891 1 96.69 118 PRO B C 1
ATOM 2252 O O . PRO B 1 118 ? 1.494 -6.742 19.422 1 96.69 118 PRO B O 1
ATOM 2255 N N . SER B 1 119 ? 0.287 -7.957 20.859 1 95.38 119 SER B N 1
ATOM 2256 C CA . SER B 1 119 ? 1.453 -8.516 21.531 1 95.38 119 SER B CA 1
ATOM 2257 C C . SER B 1 119 ? 2.227 -9.461 20.625 1 95.38 119 SER B C 1
ATOM 2259 O O . SER B 1 119 ? 3.393 -9.766 20.875 1 95.38 119 SER B O 1
ATOM 2261 N N . ARG B 1 120 ? 1.561 -9.844 19.547 1 95.31 120 ARG B N 1
ATOM 2262 C CA . ARG B 1 120 ? 2.172 -10.852 18.688 1 95.31 120 ARG B CA 1
ATOM 2263 C C . ARG B 1 120 ? 2.455 -10.289 17.297 1 95.31 120 ARG B C 1
ATOM 2265 O O . ARG B 1 120 ? 2.943 -11.008 16.422 1 95.31 120 ARG B O 1
ATOM 2272 N N . ARG B 1 121 ? 2.207 -9.07 17.062 1 95.81 121 ARG B N 1
ATOM 2273 C CA . ARG B 1 121 ? 2.217 -8.445 15.75 1 95.81 121 ARG B CA 1
ATOM 2274 C C . ARG B 1 121 ? 3.566 -8.625 15.062 1 95.81 121 ARG B C 1
ATOM 2276 O O . ARG B 1 121 ? 3.631 -8.82 13.852 1 95.81 121 ARG B O 1
ATOM 2283 N N . ARG B 1 122 ? 4.598 -8.688 15.82 1 94.44 122 ARG B N 1
ATOM 2284 C CA . ARG B 1 122 ? 5.938 -8.695 15.242 1 94.44 122 ARG B CA 1
ATOM 2285 C C . ARG B 1 122 ? 6.602 -10.055 15.438 1 94.44 122 ARG B C 1
ATOM 2287 O O . ARG B 1 122 ? 7.773 -10.234 15.094 1 94.44 122 ARG B O 1
ATOM 2294 N N . ASP B 1 123 ? 5.867 -10.992 15.938 1 95.44 123 ASP B N 1
ATOM 2295 C CA . ASP B 1 123 ? 6.449 -12.289 16.266 1 95.44 123 ASP B CA 1
ATOM 2296 C C . ASP B 1 123 ? 6.723 -13.102 15 1 95.44 123 ASP B C 1
ATOM 2298 O O . ASP B 1 123 ? 7.695 -13.859 14.938 1 95.44 123 ASP B O 1
ATOM 2302 N N . PHE B 1 124 ? 5.824 -13.008 14.078 1 95.81 124 PHE B N 1
ATOM 2303 C CA . PHE B 1 124 ? 5.965 -13.781 12.852 1 95.81 124 PHE B CA 1
ATOM 2304 C C . PHE B 1 124 ? 5.152 -13.156 11.727 1 95.81 124 PHE B C 1
ATOM 2306 O O . PHE B 1 124 ? 4.281 -12.312 11.969 1 95.81 124 PHE B O 1
ATOM 2313 N N . VAL B 1 125 ? 5.508 -13.484 10.492 1 96.38 125 VAL B N 1
ATOM 2314 C CA . VAL B 1 125 ? 4.734 -13.156 9.297 1 96.38 125 VAL B CA 1
ATOM 2315 C C . VAL B 1 125 ? 3.773 -14.297 8.977 1 96.38 125 VAL B C 1
ATOM 2317 O O . VAL B 1 125 ? 4.141 -15.469 9.07 1 96.38 125 VAL B O 1
ATOM 2320 N N . LEU B 1 126 ? 2.57 -13.93 8.695 1 96.12 126 LEU B N 1
ATOM 2321 C CA . LEU B 1 126 ? 1.555 -14.852 8.195 1 96.12 126 LEU B CA 1
ATOM 2322 C C . LEU B 1 126 ? 1.361 -14.695 6.695 1 96.12 126 LEU B C 1
ATOM 2324 O O . LEU B 1 126 ? 1.355 -13.57 6.18 1 96.12 126 LEU B O 1
ATOM 2328 N N . ALA B 1 127 ? 1.266 -15.828 6 1 97.69 127 ALA B N 1
ATOM 2329 C CA . ALA B 1 127 ? 1.021 -15.742 4.562 1 97.69 127 ALA B CA 1
ATOM 2330 C C . ALA B 1 127 ? 0.06 -16.828 4.102 1 97.69 127 ALA B C 1
ATOM 2332 O O . ALA B 1 127 ? 0.137 -17.969 4.566 1 97.69 127 ALA B O 1
ATOM 2333 N N . LYS B 1 128 ? -0.863 -16.5 3.295 1 98 128 LYS B N 1
ATOM 2334 C CA . LYS B 1 128 ? -1.828 -17.406 2.676 1 98 128 LYS B CA 1
ATOM 2335 C C . LYS B 1 128 ? -1.874 -17.203 1.162 1 98 128 LYS B C 1
ATOM 2337 O O . LYS B 1 128 ? -1.645 -16.094 0.668 1 98 128 LYS B O 1
ATOM 2342 N N . PRO B 1 129 ? -2.26 -18.234 0.467 1 98.44 129 PRO B N 1
ATOM 2343 C CA . PRO B 1 129 ? -2.207 -18.141 -0.993 1 98.44 129 PRO B CA 1
ATOM 2344 C C . PRO B 1 129 ? -3.346 -17.297 -1.566 1 98.44 129 PRO B C 1
ATOM 2346 O O . PRO B 1 129 ? -4.391 -17.141 -0.926 1 98.44 129 PRO B O 1
ATOM 2349 N N . ILE B 1 130 ? -3.08 -16.688 -2.719 1 98.81 130 ILE B N 1
ATOM 2350 C CA . ILE B 1 130 ? -4.098 -16.141 -3.611 1 98.81 130 ILE B CA 1
ATOM 2351 C C . ILE B 1 130 ? -4.141 -16.969 -4.902 1 98.81 130 ILE B C 1
ATOM 2353 O O . ILE B 1 130 ? -3.1 -17.25 -5.5 1 98.81 130 ILE B O 1
ATOM 2357 N N . VAL B 1 131 ? -5.336 -17.344 -5.27 1 98.94 131 VAL B N 1
ATOM 2358 C CA . VAL B 1 131 ? -5.52 -18.047 -6.535 1 98.94 131 VAL B CA 1
ATOM 2359 C C . VAL B 1 131 ? -6.477 -17.266 -7.43 1 98.94 131 VAL B C 1
ATOM 2361 O O . VAL B 1 131 ? -7.621 -17 -7.043 1 98.94 131 VAL B O 1
ATOM 2364 N N . ILE B 1 132 ? -5.988 -16.828 -8.594 1 98.94 132 ILE B N 1
ATOM 2365 C CA . ILE B 1 132 ? -6.789 -16.203 -9.633 1 98.94 132 ILE B CA 1
ATOM 2366 C C . ILE B 1 132 ? -7.023 -17.188 -10.781 1 98.94 132 ILE B C 1
ATOM 2368 O O . ILE B 1 132 ? -6.082 -17.547 -11.484 1 98.94 132 ILE B O 1
ATOM 2372 N N . GLU B 1 133 ? -8.219 -17.562 -11 1 98.94 133 GLU B N 1
ATOM 2373 C CA . GLU B 1 133 ? -8.508 -18.578 -12 1 98.94 133 GLU B CA 1
ATOM 2374 C C . GLU B 1 133 ? -8.578 -17.984 -13.398 1 98.94 133 GLU B C 1
ATOM 2376 O O . GLU B 1 133 ? -8.43 -16.781 -13.578 1 98.94 133 GLU B O 1
ATOM 2381 N N . ARG B 1 134 ? -8.773 -18.859 -14.344 1 98.88 134 ARG B N 1
ATOM 2382 C CA . ARG B 1 134 ? -8.672 -18.547 -15.766 1 98.88 134 ARG B CA 1
ATOM 2383 C C . ARG B 1 134 ? -9.633 -17.422 -16.156 1 98.88 134 ARG B C 1
ATOM 2385 O O . ARG B 1 134 ? -10.781 -17.406 -15.703 1 98.88 134 ARG B O 1
ATOM 2392 N N . ASN B 1 135 ? -9.203 -16.5 -16.922 1 98.88 135 ASN B N 1
ATOM 2393 C CA . ASN B 1 135 ? -9.977 -15.477 -17.625 1 98.88 135 ASN B CA 1
ATOM 2394 C C . ASN B 1 135 ? -10.633 -14.5 -16.656 1 98.88 135 ASN B C 1
ATOM 2396 O O . ASN B 1 135 ? -11.664 -13.906 -16.969 1 98.88 135 ASN B O 1
ATOM 2400 N N . VAL B 1 136 ? -10.125 -14.383 -15.539 1 98.94 136 VAL B N 1
ATOM 2401 C CA . VAL B 1 136 ? -10.547 -13.359 -14.594 1 98.94 136 VAL B CA 1
ATOM 2402 C C . VAL B 1 136 ? -10.062 -11.984 -15.055 1 98.94 136 VAL B C 1
ATOM 2404 O O . VAL B 1 136 ? -8.945 -11.859 -15.562 1 98.94 136 VAL B O 1
ATOM 2407 N N . TRP B 1 137 ? -10.867 -10.953 -14.891 1 98.94 137 TRP B N 1
ATOM 2408 C CA . TRP B 1 137 ? -10.5 -9.555 -15.086 1 98.94 137 TRP B CA 1
ATOM 2409 C C . TRP B 1 137 ? -10.539 -8.789 -13.773 1 98.94 137 TRP B C 1
ATOM 2411 O O . TRP B 1 137 ? -11.594 -8.695 -13.133 1 98.94 137 TRP B O 1
ATOM 2421 N N . ILE B 1 138 ? -9.422 -8.297 -13.383 1 98.94 138 ILE B N 1
ATOM 2422 C CA . ILE B 1 138 ? -9.328 -7.5 -12.164 1 98.94 138 ILE B CA 1
ATOM 2423 C C . ILE B 1 138 ? -9.234 -6.016 -12.523 1 98.94 138 ILE B C 1
ATOM 2425 O O . ILE B 1 138 ? -8.266 -5.582 -13.141 1 98.94 138 ILE B O 1
ATOM 2429 N N . GLY B 1 139 ? -10.133 -5.227 -12.062 1 98.88 139 GLY B N 1
ATOM 2430 C CA . GLY B 1 139 ? -10.211 -3.814 -12.391 1 98.88 139 GLY B CA 1
ATOM 2431 C C . GLY B 1 139 ? -9.172 -2.973 -11.68 1 98.88 139 GLY B C 1
ATOM 2432 O O . GLY B 1 139 ? -8.547 -3.432 -10.719 1 98.88 139 GLY B O 1
ATOM 2433 N N . ALA B 1 140 ? -9.133 -1.733 -12.172 1 98.81 140 ALA B N 1
ATOM 2434 C CA . ALA B 1 140 ? -8.102 -0.812 -11.711 1 98.81 140 ALA B CA 1
ATOM 2435 C C . ALA B 1 140 ? -8.195 -0.584 -10.203 1 98.81 140 ALA B C 1
ATOM 2437 O O . ALA B 1 140 ? -9.281 -0.385 -9.672 1 98.81 140 ALA B O 1
ATOM 2438 N N . GLY B 1 141 ? -7.008 -0.696 -9.531 1 98.69 141 GLY B N 1
ATOM 2439 C CA . GLY B 1 141 ? -6.906 -0.266 -8.148 1 98.69 141 GLY B CA 1
ATOM 2440 C C . GLY B 1 141 ? -7.484 -1.269 -7.164 1 98.69 141 GLY B C 1
ATOM 2441 O O . GLY B 1 141 ? -7.562 -0.997 -5.965 1 98.69 141 GLY B O 1
ATOM 2442 N N . ALA B 1 142 ? -7.938 -2.404 -7.645 1 98.88 142 ALA B N 1
ATOM 2443 C CA . ALA B 1 142 ? -8.477 -3.41 -6.734 1 98.88 142 ALA B CA 1
ATOM 2444 C C . ALA B 1 142 ? -7.379 -4.02 -5.871 1 98.88 142 ALA B C 1
ATOM 2446 O O . ALA B 1 142 ? -6.203 -3.996 -6.242 1 98.88 142 ALA B O 1
ATOM 2447 N N . THR B 1 143 ? -7.766 -4.535 -4.695 1 98.94 143 THR B N 1
ATOM 2448 C CA . THR B 1 143 ? -6.879 -5.238 -3.77 1 98.94 143 THR B CA 1
ATOM 2449 C C . THR B 1 143 ? -7.434 -6.621 -3.436 1 98.94 143 THR B C 1
ATOM 2451 O O . THR B 1 143 ? -8.617 -6.758 -3.115 1 98.94 143 THR B O 1
ATOM 2454 N N . ILE B 1 144 ? -6.602 -7.641 -3.545 1 98.94 144 ILE B N 1
ATOM 2455 C CA . ILE B 1 144 ? -6.949 -9 -3.133 1 98.94 144 ILE B CA 1
ATOM 2456 C C . ILE B 1 144 ? -5.984 -9.469 -2.049 1 98.94 144 ILE B C 1
ATOM 2458 O O . ILE B 1 144 ? -4.766 -9.367 -2.205 1 98.94 144 ILE B O 1
ATOM 2462 N N . ILE B 1 145 ? -6.516 -10.023 -0.947 1 98.31 145 ILE B N 1
ATOM 2463 C CA . ILE B 1 145 ? -5.668 -10.422 0.171 1 98.31 145 ILE B CA 1
ATOM 2464 C C . ILE B 1 145 ? -5.492 -11.938 0.179 1 98.31 145 ILE B C 1
ATOM 2466 O O . ILE B 1 145 ? -6.215 -12.656 -0.515 1 98.31 145 ILE B O 1
ATOM 2470 N N . GLY B 1 146 ? -4.578 -12.414 1.022 1 98.12 146 GLY B N 1
ATOM 2471 C CA . GLY B 1 146 ? -4.266 -13.828 1.106 1 98.12 146 GLY B CA 1
ATOM 2472 C C . GLY B 1 146 ? -5.438 -14.672 1.565 1 98.12 146 GLY B C 1
ATOM 2473 O O . GLY B 1 146 ? -6.23 -14.242 2.406 1 98.12 146 GLY B O 1
ATOM 2474 N N . GLY B 1 147 ? -5.488 -15.906 1.038 1 97.88 147 GLY B N 1
ATOM 2475 C CA . GLY B 1 147 ? -6.535 -16.859 1.39 1 97.88 147 GLY B CA 1
ATOM 2476 C C . GLY B 1 147 ? -7.715 -16.828 0.435 1 97.88 147 GLY B C 1
ATOM 2477 O O . GLY B 1 147 ? -8.719 -17.5 0.654 1 97.88 147 GLY B O 1
ATOM 2478 N N . VAL B 1 148 ? -7.621 -16.047 -0.626 1 98.62 148 VAL B N 1
ATOM 2479 C CA . VAL B 1 148 ? -8.758 -15.82 -1.512 1 98.62 148 VAL B CA 1
ATOM 2480 C C . VAL B 1 148 ? -8.555 -16.578 -2.824 1 98.62 148 VAL B C 1
ATOM 2482 O O . VAL B 1 148 ? -7.449 -16.578 -3.377 1 98.62 148 VAL B O 1
ATOM 2485 N N . THR B 1 149 ? -9.555 -17.156 -3.289 1 98.88 149 THR B N 1
ATOM 2486 C CA . THR B 1 149 ? -9.656 -17.656 -4.656 1 98.88 149 THR B CA 1
ATOM 2487 C C . THR B 1 149 ? -10.68 -16.844 -5.453 1 98.88 149 THR B C 1
ATOM 2489 O O . THR B 1 149 ? -11.805 -16.641 -4.992 1 98.88 149 THR B O 1
ATOM 2492 N N . VAL B 1 150 ? -10.273 -16.328 -6.605 1 98.94 150 VAL B N 1
ATOM 2493 C CA . VAL B 1 150 ? -11.211 -15.68 -7.52 1 98.94 150 VAL B CA 1
ATOM 2494 C C . VAL B 1 150 ? -11.602 -16.641 -8.633 1 98.94 150 VAL B C 1
ATOM 2496 O O . VAL B 1 150 ? -10.758 -17.062 -9.43 1 98.94 150 VAL B O 1
ATOM 2499 N N . GLY B 1 151 ? -12.844 -16.891 -8.75 1 98.94 151 GLY B N 1
ATOM 2500 C CA . GLY B 1 151 ? -13.328 -17.938 -9.641 1 98.94 151 GLY B CA 1
ATOM 2501 C C . GLY B 1 151 ? -13.234 -17.547 -11.109 1 98.94 151 GLY B C 1
ATOM 2502 O O . GLY B 1 151 ? -13.328 -16.375 -11.453 1 98.94 151 GLY B O 1
ATOM 2503 N N . GLU B 1 152 ? -13.234 -18.594 -11.906 1 98.81 152 GLU B N 1
ATOM 2504 C CA . GLU B 1 152 ? -13.023 -18.469 -13.344 1 98.81 152 GLU B CA 1
ATOM 2505 C C . GLU B 1 152 ? -14.016 -17.469 -13.953 1 98.81 152 GLU B C 1
ATOM 2507 O O . GLU B 1 152 ? -15.195 -17.469 -13.594 1 98.81 152 GLU B O 1
ATOM 2512 N N . ASN B 1 153 ? -13.562 -16.578 -14.82 1 98.88 153 ASN B N 1
ATOM 2513 C CA . ASN B 1 153 ? -14.344 -15.656 -15.641 1 98.88 153 ASN B CA 1
ATOM 2514 C C . ASN B 1 153 ? -14.812 -14.445 -14.844 1 98.88 153 ASN B C 1
ATOM 2516 O O . ASN B 1 153 ? -15.367 -13.5 -15.414 1 98.88 153 ASN B O 1
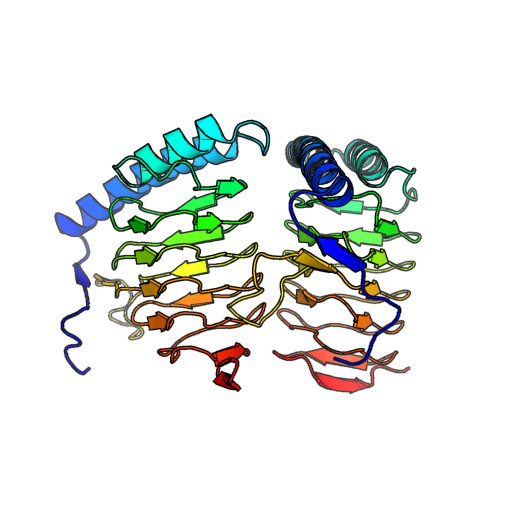ATOM 2520 N N . SER B 1 154 ? -14.68 -14.445 -13.625 1 98.94 154 SER B N 1
ATOM 2521 C CA . SER B 1 154 ? -15.266 -13.383 -12.805 1 98.94 154 SER B CA 1
ATOM 2522 C C . SER B 1 154 ? -14.516 -12.07 -12.977 1 98.94 154 SER B C 1
ATOM 2524 O O . SER B 1 154 ? -13.391 -12.055 -13.484 1 98.94 154 SER B O 1
ATOM 2526 N N . VAL B 1 155 ? -15.211 -11.016 -12.656 1 98.94 155 VAL B N 1
ATOM 2527 C CA . VAL B 1 155 ? -14.68 -9.656 -12.75 1 98.94 155 VAL B CA 1
ATOM 2528 C C . VAL B 1 155 ? -14.672 -9.008 -11.375 1 98.94 155 VAL B C 1
ATOM 2530 O O . VAL B 1 155 ? -15.672 -9.031 -10.656 1 98.94 155 VAL B O 1
ATOM 2533 N N . VAL B 1 156 ? -13.547 -8.578 -10.953 1 98.94 156 VAL B N 1
ATOM 2534 C CA . VAL B 1 156 ? -13.43 -7.727 -9.773 1 98.94 156 VAL B CA 1
ATOM 2535 C C . VAL B 1 156 ? -13.477 -6.258 -10.188 1 98.94 156 VAL B C 1
ATOM 2537 O O . VAL B 1 156 ? -12.625 -5.789 -10.945 1 98.94 156 VAL B O 1
ATOM 2540 N N . ALA B 1 157 ? -14.406 -5.504 -9.703 1 98.94 157 ALA B N 1
ATOM 2541 C CA . ALA B 1 157 ? -14.602 -4.113 -10.102 1 98.94 157 ALA B CA 1
ATOM 2542 C C . ALA B 1 157 ? -13.453 -3.236 -9.602 1 98.94 157 ALA B C 1
ATOM 2544 O O . ALA B 1 157 ? -12.75 -3.602 -8.656 1 98.94 157 ALA B O 1
ATOM 2545 N N . ALA B 1 158 ? -13.383 -2.084 -10.266 1 98.75 158 ALA B N 1
ATOM 2546 C CA . ALA B 1 158 ? -12.336 -1.137 -9.898 1 98.75 158 ALA B CA 1
ATOM 2547 C C . ALA B 1 158 ? -12.453 -0.736 -8.43 1 98.75 158 ALA B C 1
ATOM 2549 O O . ALA B 1 158 ? -13.555 -0.495 -7.93 1 98.75 158 ALA B O 1
ATOM 2550 N N . GLY B 1 159 ? -11.273 -0.752 -7.805 1 98.56 159 GLY B N 1
ATOM 2551 C CA . GLY B 1 159 ? -11.18 -0.258 -6.438 1 98.56 159 GLY B CA 1
ATOM 2552 C C . GLY B 1 159 ? -11.703 -1.244 -5.41 1 98.56 159 GLY B C 1
ATOM 2553 O O . GLY B 1 159 ? -11.648 -0.98 -4.207 1 98.56 159 GLY B O 1
ATOM 2554 N N . ALA B 1 160 ? -12.188 -2.379 -5.828 1 98.88 160 ALA B N 1
ATOM 2555 C CA . ALA B 1 160 ? -12.758 -3.344 -4.891 1 98.88 160 ALA B CA 1
ATOM 2556 C C . ALA B 1 160 ? -11.68 -3.926 -3.98 1 98.88 160 ALA B C 1
ATOM 2558 O O . ALA B 1 160 ? -10.508 -4.012 -4.367 1 98.88 160 ALA B O 1
ATOM 2559 N N . VAL B 1 161 ? -12.094 -4.277 -2.748 1 98.88 161 VAL B N 1
ATOM 2560 C CA . VAL B 1 161 ? -11.234 -5.008 -1.817 1 98.88 161 VAL B CA 1
ATOM 2561 C C . VAL B 1 161 ? -11.82 -6.395 -1.555 1 98.88 161 VAL B C 1
ATOM 2563 O O . VAL B 1 161 ? -12.867 -6.52 -0.914 1 98.88 161 VAL B O 1
ATOM 2566 N N . VAL B 1 162 ? -11.086 -7.434 -2.008 1 98.94 162 VAL B N 1
ATOM 2567 C CA . VAL B 1 162 ? -11.586 -8.805 -1.958 1 98.94 162 VAL B CA 1
ATOM 2568 C C . VAL B 1 162 ? -10.969 -9.539 -0.773 1 98.94 162 VAL B C 1
ATOM 2570 O O . VAL B 1 162 ? -9.75 -9.766 -0.743 1 98.94 162 VAL B O 1
ATOM 2573 N N . THR B 1 163 ? -11.828 -9.969 0.14 1 98.06 163 THR B N 1
ATOM 2574 C CA . THR B 1 163 ? -11.344 -10.586 1.371 1 98.06 163 THR B CA 1
ATOM 2575 C C . THR B 1 163 ? -11.898 -12.008 1.518 1 98.06 163 THR B C 1
ATOM 2577 O O . THR B 1 163 ? -11.555 -12.719 2.465 1 98.06 163 THR B O 1
ATOM 2580 N N . GLN B 1 164 ? -12.773 -12.367 0.637 1 98 164 GLN B N 1
ATOM 2581 C CA . GLN B 1 164 ? -13.352 -13.703 0.6 1 98 164 GLN B CA 1
ATOM 2582 C C . GLN B 1 164 ? -13.375 -14.25 -0.825 1 98 164 GLN B C 1
ATOM 2584 O O . GLN B 1 164 ? -13.273 -13.492 -1.789 1 98 164 GLN B O 1
ATOM 2589 N N . ASP B 1 165 ? -13.57 -15.523 -0.832 1 98.81 165 ASP B N 1
ATOM 2590 C CA . ASP B 1 165 ? -13.586 -16.172 -2.139 1 98.81 165 ASP B CA 1
ATOM 2591 C C . ASP B 1 165 ? -14.688 -15.594 -3.025 1 98.81 165 ASP B C 1
ATOM 2593 O O . ASP B 1 165 ? -15.766 -15.25 -2.535 1 98.81 165 ASP B O 1
ATOM 2597 N N . VAL B 1 166 ? -14.414 -15.547 -4.336 1 98.88 166 VAL B N 1
ATOM 2598 C CA . VAL B 1 166 ? -15.344 -15.094 -5.363 1 98.88 166 VAL B CA 1
ATOM 2599 C C . VAL B 1 166 ? -15.789 -16.281 -6.223 1 98.88 166 VAL B C 1
ATOM 2601 O O . VAL B 1 166 ? -14.961 -16.953 -6.844 1 98.88 166 VAL B O 1
ATOM 2604 N N . PRO B 1 167 ? -17.062 -16.578 -6.234 1 98.75 167 PRO B N 1
ATOM 2605 C CA . PRO B 1 167 ? -17.516 -17.641 -7.125 1 98.75 167 PRO B CA 1
ATOM 2606 C C . PRO B 1 167 ? -17.234 -17.344 -8.594 1 98.75 167 PRO B C 1
ATOM 2608 O O . PRO B 1 167 ? -17.016 -16.188 -8.961 1 98.75 167 PRO B O 1
ATOM 2611 N N . PRO B 1 168 ? -17.203 -18.422 -9.391 1 98.81 168 PRO B N 1
ATOM 2612 C CA . PRO B 1 168 ? -17.016 -18.188 -10.82 1 98.81 168 PRO B CA 1
ATOM 2613 C C . PRO B 1 168 ? -18.188 -17.438 -11.453 1 98.81 168 PRO B C 1
ATOM 2615 O O . PRO B 1 168 ? -19.312 -17.5 -10.953 1 98.81 168 PRO B O 1
ATOM 2618 N N . ASN B 1 169 ? -17.922 -16.672 -12.484 1 98.88 169 ASN B N 1
ATOM 2619 C CA . ASN B 1 169 ? -18.922 -16.047 -13.359 1 98.88 169 ASN B CA 1
ATOM 2620 C C . ASN B 1 169 ? -19.766 -15.023 -12.617 1 98.88 169 ASN B C 1
ATOM 2622 O O . ASN B 1 169 ? -20.984 -14.969 -12.789 1 98.88 169 ASN B O 1
ATOM 2626 N N . VAL B 1 170 ? -19.094 -14.203 -11.828 1 98.88 170 VAL B N 1
ATOM 2627 C CA . VAL B 1 170 ? -19.812 -13.117 -11.172 1 98.88 170 VAL B CA 1
ATOM 2628 C C . VAL B 1 170 ? -19.016 -11.82 -11.312 1 98.88 170 VAL B C 1
ATOM 2630 O O . VAL B 1 170 ? -17.828 -11.852 -11.641 1 98.88 170 VAL B O 1
ATOM 2633 N N . LEU B 1 171 ? -19.625 -10.703 -11.172 1 98.88 171 LEU B N 1
ATOM 2634 C CA . LEU B 1 171 ? -19.016 -9.398 -10.922 1 98.88 171 LEU B CA 1
ATOM 2635 C C . LEU B 1 171 ? -19.078 -9.047 -9.438 1 98.88 171 LEU B C 1
ATOM 2637 O O . LEU B 1 171 ? -20.156 -9.055 -8.836 1 98.88 171 LEU B O 1
ATOM 2641 N N . VAL B 1 172 ? -17.938 -8.781 -8.867 1 98.88 172 VAL B N 1
ATOM 2642 C CA . VAL B 1 172 ? -17.906 -8.352 -7.473 1 98.88 172 VAL B CA 1
ATOM 2643 C C . VAL B 1 172 ? -17.375 -6.926 -7.383 1 98.88 172 VAL B C 1
ATOM 2645 O O . VAL B 1 172 ? -16.609 -6.484 -8.25 1 98.88 172 VAL B O 1
ATOM 2648 N N . GLY B 1 173 ? -17.781 -6.141 -6.398 1 98.75 173 GLY B N 1
ATOM 2649 C CA . GLY B 1 173 ? -17.297 -4.793 -6.133 1 98.75 173 GLY B CA 1
ATOM 2650 C C . GLY B 1 173 ? -17.562 -4.34 -4.711 1 98.75 173 GLY B C 1
ATOM 2651 O O . GLY B 1 173 ? -18.297 -4.992 -3.971 1 98.75 173 GLY B O 1
ATOM 2652 N N . GLY B 1 174 ? -16.844 -3.287 -4.395 1 98.44 174 GLY B N 1
ATOM 2653 C CA . GLY B 1 174 ? -17.031 -2.705 -3.076 1 98.44 174 GLY B CA 1
ATOM 2654 C C . GLY B 1 174 ? -15.898 -3.008 -2.121 1 98.44 174 GLY B C 1
ATOM 2655 O O . GLY B 1 174 ? -14.945 -3.693 -2.486 1 98.44 174 GLY B O 1
ATOM 2656 N N . ASN B 1 175 ? -15.992 -2.525 -0.836 1 98.44 175 ASN B N 1
ATOM 2657 C CA . ASN B 1 175 ? -15.023 -2.689 0.245 1 98.44 175 ASN B CA 1
ATOM 2658 C C . ASN B 1 175 ? -15.719 -2.893 1.59 1 98.44 175 ASN B C 1
ATOM 2660 O O . ASN B 1 175 ? -16.125 -1.925 2.236 1 98.44 175 ASN B O 1
ATOM 2664 N N . PRO B 1 176 ? -15.789 -4.164 1.96 1 97.69 176 PRO B N 1
ATOM 2665 C CA . PRO B 1 176 ? -15.328 -5.379 1.278 1 97.69 176 PRO B CA 1
ATOM 2666 C C . PRO B 1 176 ? -16.172 -5.719 0.05 1 97.69 176 PRO B C 1
ATOM 2668 O O . PRO B 1 176 ? -17.328 -5.309 -0.039 1 97.69 176 PRO B O 1
ATOM 2671 N N . ALA B 1 177 ? -15.562 -6.418 -0.82 1 98.62 177 ALA B N 1
ATOM 2672 C CA . ALA B 1 177 ? -16.234 -6.77 -2.07 1 98.62 177 ALA B CA 1
ATOM 2673 C C . ALA B 1 177 ? -17.375 -7.742 -1.823 1 98.62 177 ALA B C 1
ATOM 2675 O O . ALA B 1 177 ? -17.266 -8.648 -0.995 1 98.62 177 ALA B O 1
ATOM 2676 N N . ALA B 1 178 ? -18.406 -7.555 -2.527 1 98.31 178 ALA B N 1
ATOM 2677 C CA . ALA B 1 178 ? -19.562 -8.445 -2.557 1 98.31 178 ALA B CA 1
ATOM 2678 C C . ALA B 1 178 ? -20.031 -8.703 -3.988 1 98.31 178 ALA B C 1
ATOM 2680 O O . ALA B 1 178 ? -19.719 -7.93 -4.895 1 98.31 178 ALA B O 1
ATOM 2681 N N . VAL B 1 179 ? -20.781 -9.836 -4.105 1 98.62 179 VAL B N 1
ATOM 2682 C CA . VAL B 1 179 ? -21.312 -10.141 -5.426 1 98.62 179 VAL B CA 1
ATOM 2683 C C . VAL B 1 179 ? -22.344 -9.086 -5.816 1 98.62 179 VAL B C 1
ATOM 2685 O O . VAL B 1 179 ? -23.281 -8.812 -5.062 1 98.62 179 VAL B O 1
ATOM 2688 N N . ILE B 1 180 ? -22.234 -8.5 -6.934 1 98.56 180 ILE B N 1
ATOM 2689 C CA . ILE B 1 180 ? -23.188 -7.535 -7.477 1 98.56 180 ILE B CA 1
ATOM 2690 C C . ILE B 1 180 ? -24.203 -8.258 -8.359 1 98.56 180 ILE B C 1
ATOM 2692 O O . ILE B 1 180 ? -25.406 -8.031 -8.234 1 98.56 180 ILE B O 1
ATOM 2696 N N . ARG B 1 181 ? -23.609 -9.117 -9.273 1 97.94 181 ARG B N 1
ATOM 2697 C CA . ARG B 1 181 ? -24.484 -9.898 -10.148 1 97.94 181 ARG B CA 1
ATOM 2698 C C . ARG B 1 181 ? -23.719 -11.047 -10.797 1 97.94 181 ARG B C 1
ATOM 2700 O O . ARG B 1 181 ? -22.484 -11.047 -10.828 1 97.94 181 ARG B O 1
ATOM 2707 N N . SER B 1 182 ? -24.516 -11.961 -11.367 1 97.81 182 SER B N 1
ATOM 2708 C CA . SER B 1 182 ? -23.969 -13.016 -12.219 1 97.81 182 SER B CA 1
ATOM 2709 C C . SER B 1 182 ? -23.672 -12.492 -13.625 1 97.81 182 SER B C 1
ATOM 2711 O O . SER B 1 182 ? -24.406 -11.656 -14.148 1 97.81 182 SER B O 1
ATOM 2713 N N . ILE B 1 183 ? -22.625 -12.945 -14.281 1 97.81 183 ILE B N 1
ATOM 2714 C CA . ILE B 1 183 ? -22.312 -12.578 -15.656 1 97.81 183 ILE B CA 1
ATOM 2715 C C . ILE B 1 183 ? -22.219 -13.828 -16.516 1 97.81 183 ILE B C 1
ATOM 2717 O O . ILE B 1 183 ? -21.578 -13.812 -17.578 1 97.81 183 ILE B O 1
ATOM 2721 N N . ALA B 1 184 ? -22.812 -14.898 -15.984 1 93.56 184 ALA B N 1
ATOM 2722 C CA . ALA B 1 184 ? -22.844 -16.156 -16.734 1 93.56 184 ALA B CA 1
ATOM 2723 C C . ALA B 1 184 ? -23.594 -16 -18.047 1 93.56 184 ALA B C 1
ATOM 2725 O O . ALA B 1 184 ? -24.625 -15.312 -18.109 1 93.56 184 ALA B O 1
ATOM 2726 N N . GLU B 1 185 ? -23 -16.516 -19.172 1 83.88 185 GLU B N 1
ATOM 2727 C CA . GLU B 1 185 ? -23.688 -16.484 -20.469 1 83.88 185 GLU B CA 1
ATOM 2728 C C . GLU B 1 185 ? -24.625 -17.688 -20.609 1 83.88 185 GLU B C 1
ATOM 2730 O O . GLU B 1 185 ? -24.375 -18.75 -20.031 1 83.88 185 GLU B O 1
#

Sequence (370 aa):
MANDDRTTIIPRRTPESAAMVAEVKRAMSIAARINRLTFDDAAEVRTLFGELIGMPVDDGFALIPPFHATGGTGMKLGRNVFINQNCTFYDLGGLEIGDDVMIGPNVSLITSGHPVEPSRRRDFVLAKPIVIERNVWIGAGATIIGGVTVGENSVVAAGAVVTQDVPPNVLVGGNPAAVIRSIAEMANDDRTTIIPRRTPESAAMVAEVKRAMSIAARINRLTFDDAAEVRTLFGELIGMPVDDGFALIPPFHATGGTGMKLGRNVFINQNCTFYDLGGLEIGDDVMIGPNVSLITSGHPVEPSRRRDFVLAKPIVIERNVWIGAGATIIGGVTVGENSVVAAGAVVTQDVPPNVLVGGNPAAVIRSIAE

Radius of gyration: 20.75 Å; Cα contacts (8 Å, |Δi|>4): 1042; chains: 2; bounding box: 46×61×51 Å